Protein AF-A0A7V0YZ26-F1 (afdb_monomer)

Radius of gyration: 20.33 Å; Cα contacts (8 Å, |Δi|>4): 643; chains: 1; bounding box: 58×45×51 Å

Structure (mmCIF, N/CA/C/O backbone):
data_AF-A0A7V0YZ26-F1
#
_entry.id   AF-A0A7V0YZ26-F1
#
loop_
_atom_site.group_PDB
_atom_site.id
_atom_site.type_symbol
_atom_site.label_atom_id
_atom_site.label_alt_id
_atom_site.label_comp_id
_atom_site.label_asym_id
_atom_site.label_entity_id
_atom_site.label_seq_id
_atom_site.pdbx_PDB_ins_code
_atom_site.Cartn_x
_atom_site.Cartn_y
_atom_site.Cartn_z
_atom_site.occupancy
_atom_site.B_iso_or_equiv
_atom_site.auth_seq_id
_atom_site.auth_comp_id
_atom_site.auth_asym_id
_atom_site.auth_atom_id
_atom_site.pdbx_PDB_model_num
ATOM 1 N N . MET A 1 1 ? -11.560 2.624 -4.355 1.00 96.38 1 MET A N 1
ATOM 2 C CA . MET A 1 1 ? -10.994 3.919 -4.787 1.00 96.38 1 MET A CA 1
ATOM 3 C C . MET A 1 1 ? -10.079 4.452 -3.699 1.00 96.38 1 MET A C 1
ATOM 5 O O . MET A 1 1 ? -10.444 4.362 -2.528 1.00 96.38 1 MET A O 1
ATOM 9 N N . ASN A 1 2 ? -8.898 4.942 -4.061 1.00 96.81 2 ASN A N 1
ATOM 10 C CA . ASN A 1 2 ? -7.984 5.608 -3.140 1.00 96.81 2 ASN A CA 1
ATOM 11 C C . ASN A 1 2 ? -8.466 7.037 -2.877 1.00 96.81 2 ASN A C 1
ATOM 13 O O . ASN A 1 2 ? -8.974 7.705 -3.772 1.00 96.81 2 ASN A O 1
ATOM 17 N N . LEU A 1 3 ? -8.336 7.501 -1.636 1.00 94.12 3 LEU A N 1
ATOM 18 C CA . LEU A 1 3 ? -8.710 8.855 -1.244 1.00 94.12 3 LEU A CA 1
ATOM 19 C C . LEU A 1 3 ? -7.532 9.549 -0.558 1.00 94.12 3 LEU A C 1
ATOM 21 O O . LEU A 1 3 ? -7.165 9.227 0.578 1.00 94.12 3 LEU A O 1
ATOM 25 N N . GLY A 1 4 ? -6.941 10.519 -1.255 1.00 88.44 4 GLY A N 1
ATOM 26 C CA . GLY A 1 4 ? -5.854 11.368 -0.763 1.00 88.44 4 GLY A CA 1
ATOM 27 C C . GLY A 1 4 ? -6.306 12.472 0.207 1.00 88.44 4 GLY A C 1
ATOM 28 O O . GLY A 1 4 ? -7.475 12.563 0.573 1.00 88.44 4 GLY A O 1
ATOM 29 N N . LEU A 1 5 ? -5.352 13.310 0.633 1.00 84.75 5 LEU A N 1
ATOM 30 C CA . LEU A 1 5 ? -5.609 14.571 1.365 1.00 84.75 5 LEU A CA 1
ATOM 31 C C . LEU A 1 5 ? -5.605 15.802 0.455 1.00 84.75 5 LEU A C 1
ATOM 33 O O . LEU A 1 5 ? -5.913 16.896 0.916 1.00 84.75 5 LEU A O 1
ATOM 37 N N . GLY A 1 6 ? -5.218 15.630 -0.811 1.00 80.25 6 GLY A N 1
ATOM 38 C CA . GLY A 1 6 ? -4.977 16.728 -1.734 1.00 80.25 6 GLY A CA 1
ATOM 39 C C . GLY A 1 6 ? -6.267 17.450 -2.085 1.00 80.25 6 GLY A C 1
ATOM 40 O O . GLY A 1 6 ? -7.026 16.991 -2.936 1.00 80.25 6 GLY A O 1
ATOM 41 N N . LEU A 1 7 ? -6.494 18.591 -1.443 1.00 86.31 7 LEU A N 1
ATOM 42 C CA . LEU A 1 7 ? -7.446 19.589 -1.902 1.00 86.31 7 LEU A CA 1
ATOM 43 C C . LEU A 1 7 ? -6.658 20.689 -2.632 1.00 86.31 7 LEU A C 1
ATOM 45 O O . LEU A 1 7 ? -5.654 21.154 -2.088 1.00 86.31 7 LEU A O 1
ATOM 49 N N . PRO A 1 8 ? -7.056 21.114 -3.847 1.00 84.31 8 PRO A N 1
ATOM 50 C CA . PRO A 1 8 ? -6.344 22.167 -4.565 1.00 84.31 8 PRO A CA 1
ATOM 51 C C . PRO A 1 8 ? -6.148 23.419 -3.702 1.00 84.31 8 PRO A C 1
ATOM 53 O O . PRO A 1 8 ? -7.100 23.910 -3.098 1.00 84.31 8 PRO A O 1
ATOM 56 N N . GLY A 1 9 ? -4.913 23.925 -3.657 1.00 88.75 9 GLY A N 1
ATOM 57 C CA . GLY A 1 9 ? -4.532 25.077 -2.832 1.00 88.75 9 GLY A CA 1
ATOM 58 C C . GLY A 1 9 ? -3.985 24.742 -1.439 1.00 88.75 9 GLY A C 1
ATOM 59 O O . GLY A 1 9 ? -3.669 25.670 -0.704 1.00 88.75 9 GLY A O 1
ATOM 60 N N . HIS A 1 10 ? -3.837 23.459 -1.096 1.00 87.56 10 HIS A N 1
ATOM 61 C CA . HIS A 1 10 ? -3.345 23.004 0.208 1.00 87.56 10 HIS A CA 1
ATOM 62 C C . HIS A 1 10 ? -2.100 22.121 0.091 1.00 87.56 10 HIS A C 1
ATOM 64 O O . HIS A 1 10 ? -1.953 21.359 -0.870 1.00 87.56 10 HIS A O 1
ATOM 70 N N . PHE A 1 11 ? -1.210 22.202 1.082 1.00 83.69 11 PHE A N 1
ATOM 71 C CA . PHE A 1 11 ? -0.013 21.361 1.142 1.00 83.69 11 PHE A CA 1
ATOM 72 C C . PHE A 1 11 ? -0.312 19.950 1.678 1.00 83.69 11 PHE A C 1
ATOM 74 O O . PHE A 1 11 ? -1.239 19.763 2.473 1.00 83.69 11 PHE A O 1
ATOM 81 N N . PRO A 1 12 ? 0.490 18.933 1.305 1.00 76.06 12 PRO A N 1
ATOM 82 C CA . PRO A 1 12 ? 0.457 17.636 1.974 1.00 76.06 12 PRO A CA 1
ATOM 83 C C . PRO A 1 12 ? 0.644 17.786 3.490 1.00 76.06 12 PRO A C 1
ATOM 85 O O . PRO A 1 12 ? 1.532 18.501 3.945 1.00 76.06 12 PRO A O 1
ATOM 88 N N . GLY A 1 13 ? -0.197 17.107 4.272 1.00 75.06 13 GLY A N 1
ATOM 89 C CA . GLY A 1 13 ? -0.212 17.224 5.735 1.00 75.06 13 GLY A CA 1
ATOM 90 C C . GLY A 1 13 ? -1.153 18.308 6.270 1.00 75.06 13 GLY A C 1
ATOM 91 O O . GLY A 1 13 ? -1.415 18.330 7.471 1.00 75.06 13 GLY A O 1
ATOM 92 N N . GLU A 1 14 ? -1.723 19.151 5.403 1.00 82.69 14 GLU A N 1
ATOM 93 C CA . GLU A 1 14 ? -2.893 19.951 5.756 1.00 82.69 14 GLU A CA 1
ATOM 94 C C . GLU A 1 14 ? 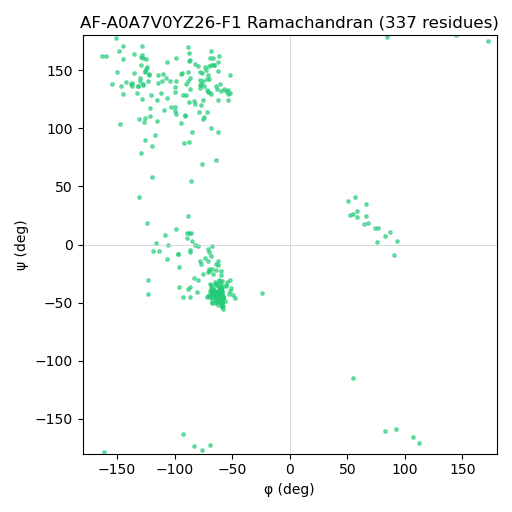-4.164 19.092 5.718 1.00 82.69 14 GLU A C 1
ATOM 96 O O . GLU A 1 14 ? -4.305 18.159 4.921 1.00 82.69 14 GLU A O 1
ATOM 101 N N . PHE A 1 15 ? -5.123 19.431 6.582 1.00 87.00 15 PHE A N 1
ATOM 102 C CA . PHE A 1 15 ? -6.383 18.704 6.729 1.00 87.00 15 PHE A CA 1
ATOM 103 C C . PHE A 1 15 ? -7.614 19.585 6.440 1.00 87.00 15 PHE A C 1
ATOM 105 O O . PHE A 1 15 ? -8.482 19.726 7.302 1.00 87.00 15 PHE A O 1
ATOM 112 N N . PRO A 1 16 ? -7.725 20.178 5.234 1.00 89.75 16 PRO A N 1
ATOM 113 C CA . PRO A 1 16 ? -8.783 21.140 4.907 1.00 89.75 16 PRO A CA 1
ATOM 114 C C . PRO A 1 16 ? -10.141 20.486 4.617 1.00 89.75 16 PRO A C 1
ATOM 116 O O . PRO A 1 16 ? -11.162 21.164 4.529 1.00 89.75 16 PRO A O 1
ATOM 119 N N . ILE A 1 17 ? -10.171 19.165 4.410 1.00 92.12 17 ILE A N 1
ATOM 120 C CA . ILE A 1 17 ? -11.390 18.455 4.027 1.00 92.12 17 ILE A CA 1
ATOM 121 C C . ILE A 1 17 ? -12.264 18.240 5.265 1.00 92.12 17 ILE A C 1
ATOM 123 O O . ILE A 1 17 ? -11.930 17.479 6.177 1.00 92.12 17 ILE A O 1
ATOM 127 N N . GLU A 1 18 ? -13.426 18.884 5.267 1.00 92.94 18 GLU A N 1
ATOM 128 C CA . GLU A 1 18 ? -14.410 18.773 6.338 1.00 92.94 18 GLU A CA 1
ATOM 129 C C . GLU A 1 18 ? -15.388 17.600 6.147 1.00 92.94 18 GLU A C 1
ATOM 131 O O . GLU A 1 18 ? -15.574 17.061 5.051 1.00 92.94 18 GLU A O 1
ATOM 136 N N . LYS A 1 19 ? -16.098 17.250 7.229 1.00 95.94 19 LYS A N 1
ATOM 137 C CA . LYS A 1 19 ? -17.099 16.168 7.289 1.00 95.94 19 LYS A CA 1
ATOM 138 C C . LYS A 1 19 ? -18.105 16.210 6.129 1.00 95.94 19 LYS A C 1
ATOM 140 O O . LYS A 1 19 ? -18.398 15.180 5.525 1.00 95.94 19 LYS A O 1
ATOM 145 N N . GLY A 1 20 ? -18.644 17.392 5.822 1.00 96.69 20 GLY A N 1
ATOM 146 C CA . GLY A 1 20 ? -19.650 17.559 4.768 1.00 96.69 20 GLY A CA 1
ATOM 147 C C . GLY A 1 20 ? -19.122 17.220 3.372 1.00 96.69 20 GLY A C 1
ATOM 148 O O . GLY A 1 20 ? -19.861 16.678 2.552 1.00 96.69 20 GLY A O 1
ATOM 149 N N . THR A 1 21 ? -17.840 17.484 3.114 1.00 95.81 21 THR A N 1
ATOM 150 C CA . THR A 1 21 ? -17.179 17.127 1.853 1.00 95.81 21 THR A CA 1
ATOM 151 C C . THR A 1 21 ? -16.985 15.619 1.755 1.00 95.81 21 THR A C 1
ATOM 153 O O . THR A 1 21 ? -17.339 15.037 0.732 1.00 95.81 21 THR A O 1
ATOM 156 N N . TYR A 1 22 ? -16.540 14.966 2.835 1.00 96.81 22 TYR A N 1
ATOM 157 C CA . TYR A 1 22 ? -16.433 13.505 2.871 1.00 96.81 22 TYR A CA 1
ATOM 158 C C . TYR A 1 22 ? -17.771 12.813 2.603 1.00 96.81 22 TYR A C 1
ATOM 160 O O . TYR A 1 22 ? -17.819 11.912 1.775 1.00 96.81 22 TYR A O 1
ATOM 168 N N . LEU A 1 23 ? -18.869 13.260 3.226 1.00 97.44 23 LEU A N 1
ATOM 169 C CA . LEU A 1 23 ? -20.198 12.683 2.984 1.00 97.44 23 LEU A CA 1
ATOM 170 C C . LEU A 1 23 ? -20.614 12.773 1.508 1.00 97.44 23 LEU A C 1
ATOM 172 O O . LEU A 1 23 ? -21.062 11.777 0.942 1.00 97.44 23 LEU A O 1
ATOM 176 N N . LYS A 1 24 ? -20.411 13.935 0.871 1.00 96.69 24 LYS A N 1
ATOM 177 C CA . LYS A 1 24 ? -20.692 14.125 -0.563 1.00 96.69 24 LYS A CA 1
ATOM 178 C C . LYS A 1 24 ? -19.833 13.215 -1.439 1.00 96.69 24 LYS A C 1
ATOM 180 O O . LYS A 1 24 ? -20.312 12.685 -2.438 1.00 96.69 24 LYS A O 1
ATOM 185 N N . TRP A 1 25 ? -18.557 13.052 -1.099 1.00 96.62 25 TRP A N 1
ATOM 186 C CA . TRP A 1 25 ? -17.664 12.162 -1.837 1.00 96.62 25 TRP A CA 1
ATOM 187 C C . TRP A 1 25 ? -18.049 10.696 -1.659 1.00 96.62 25 TRP A C 1
ATOM 189 O O . TRP A 1 25 ? -18.110 9.980 -2.650 1.00 96.62 25 TRP A O 1
ATOM 199 N N . PHE A 1 26 ? -18.377 10.253 -0.445 1.00 97.62 26 PHE A N 1
ATOM 200 C CA . PHE A 1 26 ? -18.840 8.887 -0.194 1.00 97.62 26 PHE A CA 1
ATOM 201 C C . PHE A 1 26 ? -20.115 8.557 -0.971 1.00 97.62 26 PHE A C 1
ATOM 203 O O . PHE A 1 26 ? -20.201 7.476 -1.544 1.00 97.62 26 PHE A O 1
ATOM 210 N N . GLU A 1 27 ? -21.060 9.495 -1.059 1.00 96.75 27 GLU A N 1
ATOM 211 C CA . GLU A 1 27 ? -22.259 9.347 -1.889 1.00 96.75 27 GLU A CA 1
ATOM 212 C C . GLU A 1 27 ? -21.896 9.134 -3.363 1.00 96.75 27 GLU A C 1
ATOM 214 O O . GLU A 1 27 ? -22.261 8.110 -3.932 1.00 96.75 27 GLU A O 1
ATOM 219 N N . LYS A 1 28 ? -21.068 10.010 -3.946 1.00 96.88 28 LYS A N 1
ATOM 220 C CA . LYS A 1 28 ? -20.622 9.885 -5.346 1.00 96.88 28 LYS A CA 1
ATOM 221 C C . LYS A 1 28 ? -19.848 8.596 -5.626 1.00 96.88 28 LYS A C 1
ATOM 223 O O . LYS A 1 28 ? -20.042 7.968 -6.662 1.00 96.88 28 LYS A O 1
ATOM 228 N N . ILE A 1 29 ? -18.961 8.208 -4.712 1.00 96.88 29 ILE A N 1
ATOM 229 C CA . ILE A 1 29 ? -18.169 6.976 -4.816 1.00 96.88 29 ILE A CA 1
ATOM 230 C C . ILE A 1 29 ? -19.100 5.759 -4.797 1.00 96.88 29 ILE A C 1
ATOM 232 O O . ILE A 1 29 ? -18.952 4.854 -5.615 1.00 96.88 29 ILE A O 1
ATOM 236 N N . TYR A 1 30 ? -20.079 5.746 -3.895 1.00 96.62 30 TYR A N 1
ATOM 237 C CA . TYR A 1 30 ? -21.050 4.663 -3.799 1.00 96.62 30 TYR A CA 1
ATOM 238 C C . TYR A 1 30 ? -21.975 4.595 -5.023 1.00 96.62 30 TYR A C 1
ATOM 240 O O . TYR A 1 30 ? -22.205 3.509 -5.552 1.00 96.62 30 TYR A O 1
ATOM 248 N N . GLU A 1 31 ? -22.455 5.739 -5.520 1.00 96.50 31 GLU A N 1
ATOM 249 C CA . GLU A 1 31 ? -23.272 5.835 -6.741 1.00 96.50 31 GLU A CA 1
ATOM 250 C C . GLU A 1 31 ? -22.538 5.323 -7.988 1.00 96.50 31 GLU A C 1
ATOM 252 O O . GLU A 1 31 ? -23.163 4.741 -8.873 1.00 96.50 31 GLU A O 1
ATOM 257 N N . LEU A 1 32 ? -21.208 5.466 -8.036 1.00 95.00 32 LEU A N 1
ATOM 258 C CA . LEU A 1 32 ? -20.359 4.894 -9.088 1.00 95.00 32 LEU A CA 1
ATOM 259 C C . LEU A 1 32 ? -20.296 3.351 -9.039 1.00 95.00 32 LEU A C 1
ATOM 261 O O . LEU A 1 32 ? -19.773 2.722 -9.955 1.00 95.00 32 LEU A O 1
ATOM 265 N N . GLY A 1 33 ? -20.812 2.723 -7.979 1.00 95.38 33 GLY A N 1
ATOM 266 C CA . GLY A 1 33 ? -20.754 1.276 -7.763 1.00 95.38 33 GLY A CA 1
ATOM 267 C C . GLY A 1 33 ? -19.480 0.805 -7.058 1.00 95.38 33 GLY A C 1
ATOM 268 O O . GLY A 1 33 ? -19.227 -0.398 -6.980 1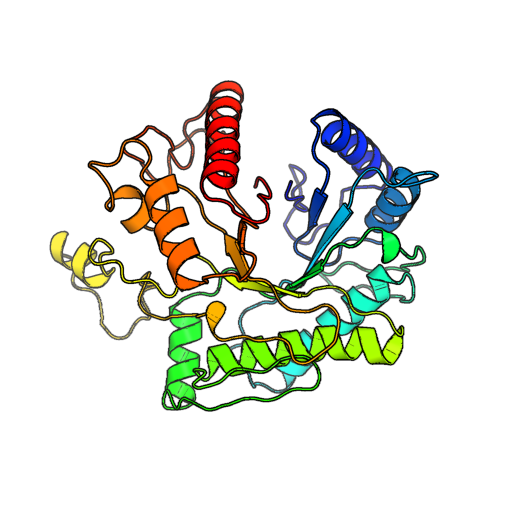.00 95.38 33 GLY A O 1
ATOM 269 N N . VAL A 1 34 ? -18.671 1.727 -6.526 1.00 96.31 34 VAL A N 1
ATOM 270 C CA . VAL A 1 34 ? -17.516 1.381 -5.692 1.00 96.31 34 VAL A CA 1
ATOM 271 C C . VAL A 1 34 ? -18.010 0.931 -4.318 1.00 96.31 34 VAL A C 1
ATOM 273 O O . VAL A 1 34 ? -18.871 1.564 -3.715 1.00 96.31 34 VAL A O 1
ATOM 276 N N . ASN A 1 35 ? -17.433 -0.151 -3.799 1.00 96.56 35 ASN A N 1
ATOM 277 C CA . ASN A 1 35 ? -17.778 -0.718 -2.493 1.00 96.56 35 ASN A CA 1
ATOM 278 C C . ASN A 1 35 ? -16.719 -0.461 -1.408 1.00 96.56 35 ASN A C 1
ATOM 280 O O . ASN A 1 35 ? -17.002 -0.672 -0.232 1.00 96.56 35 ASN A O 1
ATOM 284 N N . CYS A 1 36 ? -15.520 -0.002 -1.781 1.00 97.56 36 CYS A N 1
ATOM 285 C CA . CYS A 1 36 ? -14.397 0.183 -0.867 1.00 97.56 36 CYS A CA 1
ATOM 286 C C . CYS A 1 36 ? -13.643 1.496 -1.121 1.00 97.56 36 CYS A C 1
ATOM 288 O O . CYS A 1 36 ? -13.324 1.849 -2.264 1.00 97.56 36 CYS A O 1
ATOM 290 N N . VAL A 1 37 ? -13.272 2.171 -0.035 1.00 98.06 37 VAL A N 1
ATOM 291 C CA . VAL A 1 37 ? -12.353 3.314 -0.016 1.00 98.06 37 VAL A CA 1
ATOM 292 C C . VAL A 1 37 ? -11.058 2.900 0.679 1.00 98.06 37 VAL A C 1
ATOM 294 O O . VAL A 1 37 ? -11.091 2.189 1.681 1.00 98.06 37 VAL A O 1
ATOM 297 N N . ARG A 1 38 ? -9.913 3.351 0.164 1.00 98.19 38 ARG A N 1
ATOM 298 C CA . ARG A 1 38 ? -8.611 3.237 0.834 1.00 98.19 38 ARG A CA 1
ATOM 299 C C . ARG A 1 38 ? -8.081 4.618 1.183 1.00 98.19 38 ARG A C 1
ATOM 301 O O . ARG A 1 38 ? -8.170 5.537 0.374 1.00 98.19 38 ARG A O 1
ATOM 308 N N . ILE A 1 39 ? -7.501 4.749 2.368 1.00 97.44 39 ILE A N 1
ATOM 309 C CA . ILE A 1 39 ? -6.745 5.935 2.793 1.00 97.44 39 ILE A CA 1
ATOM 310 C C . ILE A 1 39 ? -5.344 5.515 3.227 1.00 97.44 39 ILE A C 1
ATOM 312 O O . ILE A 1 39 ? -5.154 4.400 3.688 1.00 97.44 39 ILE A O 1
ATOM 316 N N . TYR A 1 40 ? -4.367 6.404 3.077 1.00 95.25 40 TYR A N 1
ATOM 317 C CA . TYR A 1 40 ? -2.936 6.105 3.257 1.00 95.25 40 TYR A CA 1
ATOM 318 C C . TYR A 1 40 ? -2.450 6.244 4.694 1.00 95.25 40 TYR A C 1
ATOM 320 O O . TYR A 1 40 ? -1.573 5.525 5.167 1.00 95.25 40 TYR A O 1
ATOM 328 N N . THR A 1 41 ? -3.002 7.240 5.369 1.00 94.62 41 THR A N 1
ATOM 329 C CA . THR A 1 41 ? -2.620 7.663 6.706 1.00 94.62 41 THR A CA 1
ATOM 330 C C . THR A 1 41 ? -3.875 7.893 7.520 1.00 94.62 41 THR A C 1
ATOM 332 O O . THR A 1 41 ? -4.976 8.039 6.975 1.00 94.62 41 THR A O 1
ATOM 335 N N . LEU A 1 42 ? -3.702 7.959 8.837 1.00 95.12 42 LEU A N 1
ATOM 336 C CA . LEU A 1 42 ? -4.751 8.400 9.735 1.00 95.12 42 LEU A CA 1
ATOM 337 C C . LEU A 1 42 ? -5.281 9.777 9.288 1.00 95.12 42 LEU A C 1
ATOM 339 O O . LEU A 1 42 ? -4.515 10.723 9.102 1.00 95.12 42 LEU A O 1
ATOM 343 N N . ARG A 1 43 ? -6.594 9.863 9.061 1.00 95.12 43 ARG A N 1
ATOM 344 C CA . ARG A 1 43 ? -7.309 11.101 8.710 1.00 95.12 43 ARG A CA 1
ATOM 345 C C . ARG A 1 43 ? -7.766 11.857 9.969 1.00 95.12 43 ARG A C 1
ATOM 347 O O . ARG A 1 43 ? -7.711 11.292 11.053 1.00 95.12 43 ARG A O 1
ATOM 354 N N . PRO A 1 44 ? -8.252 13.103 9.870 1.00 95.44 44 PRO A N 1
ATOM 355 C CA . PRO A 1 44 ? -8.874 13.783 11.004 1.00 95.44 44 PRO A CA 1
ATOM 356 C C . PRO A 1 44 ? -10.137 13.053 11.485 1.00 95.44 44 PRO A C 1
ATOM 358 O O . PRO A 1 44 ? -10.798 12.392 10.677 1.00 95.44 44 PRO A O 1
ATOM 361 N N . PRO A 1 45 ? -10.561 13.234 12.750 1.00 97.56 45 PRO A N 1
ATOM 362 C CA . PRO A 1 45 ? -11.773 12.616 13.295 1.00 97.56 45 PRO A CA 1
ATOM 363 C C . PRO A 1 45 ? -13.043 12.831 12.458 1.00 97.56 45 PRO A C 1
ATOM 365 O O . PRO A 1 45 ? -13.906 11.955 12.418 1.00 97.56 45 PRO A O 1
ATOM 368 N N . SER A 1 46 ? -13.139 13.959 11.744 1.00 96.94 46 SER A N 1
ATOM 369 C CA . SER A 1 46 ? -14.259 14.286 10.852 1.00 96.94 46 SER A CA 1
ATOM 370 C C . SER A 1 46 ? -14.463 13.262 9.728 1.00 96.94 46 SER A C 1
ATOM 372 O O . SER A 1 46 ? -15.604 13.023 9.331 1.00 96.94 46 SER A O 1
ATOM 374 N N . PHE A 1 47 ? -13.389 12.624 9.244 1.00 97.88 47 PHE A N 1
ATOM 375 C CA . PHE A 1 47 ? -13.464 11.536 8.267 1.00 97.88 47 PHE A CA 1
ATOM 376 C C . PHE A 1 47 ? -14.177 10.316 8.855 1.00 97.88 47 PHE A C 1
ATOM 378 O O . PHE A 1 47 ? -15.121 9.807 8.260 1.00 97.88 47 PHE A O 1
ATOM 385 N N . TYR A 1 48 ? -13.757 9.869 10.041 1.00 98.25 48 TYR A N 1
ATOM 386 C CA . TYR A 1 48 ? -14.297 8.673 10.700 1.00 98.25 48 TYR A CA 1
ATOM 387 C C . TYR A 1 48 ? -15.747 8.879 11.126 1.00 98.25 48 TYR A C 1
ATOM 389 O O . TYR A 1 48 ? -16.571 7.982 10.975 1.00 98.25 48 TYR A O 1
ATOM 397 N N . GLU A 1 49 ? -16.081 10.084 11.585 1.00 98.19 49 GLU A N 1
ATOM 398 C CA . GLU A 1 49 ? -17.462 10.472 11.850 1.00 98.19 49 GLU A CA 1
ATOM 399 C C . GLU A 1 49 ? -18.320 10.443 10.574 1.00 98.19 49 GLU A C 1
ATOM 401 O O . GLU A 1 49 ? -19.416 9.881 10.585 1.00 98.19 49 GLU A O 1
ATOM 406 N N . ALA A 1 50 ? -17.831 11.012 9.464 1.00 98.19 50 ALA A N 1
ATOM 407 C CA . ALA A 1 50 ? -18.528 10.954 8.178 1.00 98.19 50 ALA A CA 1
ATOM 408 C C . ALA A 1 50 ? -18.709 9.506 7.698 1.00 98.19 50 ALA A C 1
ATOM 410 O O . ALA A 1 50 ? -19.792 9.143 7.244 1.00 98.19 50 ALA A O 1
ATOM 411 N N . PHE A 1 51 ? -17.670 8.677 7.821 1.00 98.25 51 PHE A N 1
ATOM 412 C CA . PHE A 1 51 ? -17.677 7.291 7.359 1.00 98.25 51 PHE A CA 1
ATOM 413 C C . PHE A 1 51 ? -18.632 6.424 8.183 1.00 98.25 51 PHE A C 1
ATOM 415 O O . PHE A 1 51 ? -19.402 5.642 7.622 1.00 98.25 51 PHE A O 1
ATOM 422 N N . TYR A 1 52 ? -18.641 6.617 9.506 1.00 98.19 52 TYR A N 1
ATOM 423 C CA . TYR A 1 52 ? -19.615 6.005 10.403 1.00 98.19 52 TYR A CA 1
ATOM 424 C C . TYR A 1 52 ? -21.041 6.413 10.027 1.00 98.19 52 TYR A C 1
ATOM 426 O O . TYR A 1 52 ? -21.896 5.554 9.838 1.00 98.19 52 TYR A O 1
ATOM 434 N N . GLN A 1 53 ? -21.298 7.717 9.869 1.00 97.69 53 GLN A N 1
ATOM 435 C CA . GLN A 1 53 ? -22.626 8.230 9.533 1.00 97.69 53 GLN A CA 1
ATOM 436 C C . GLN A 1 53 ? -23.121 7.712 8.175 1.00 97.69 53 GLN A C 1
ATOM 438 O O . GLN A 1 53 ? -24.288 7.347 8.050 1.00 97.69 53 GLN A O 1
ATOM 443 N N . PHE A 1 54 ? -22.253 7.672 7.163 1.00 97.75 54 PHE A N 1
ATOM 444 C CA . PHE A 1 54 ? -22.616 7.227 5.817 1.00 97.75 54 PHE A CA 1
ATOM 445 C C . PHE A 1 54 ? -23.007 5.743 5.763 1.00 97.75 54 PHE A C 1
ATOM 447 O O . PHE A 1 54 ? -23.879 5.361 4.982 1.00 97.75 54 PHE A O 1
ATOM 454 N N . ASN A 1 55 ? -22.394 4.916 6.612 1.00 97.69 55 ASN A N 1
ATOM 455 C CA . ASN A 1 55 ? -22.640 3.476 6.685 1.00 97.69 55 ASN A CA 1
ATOM 456 C C . ASN A 1 55 ? -23.823 3.079 7.585 1.00 97.69 55 ASN A C 1
ATOM 458 O O . ASN A 1 55 ? -24.024 1.893 7.840 1.00 97.69 55 ASN A O 1
ATOM 462 N N . GLN A 1 56 ? -24.629 4.043 8.041 1.00 94.00 56 GLN A N 1
ATOM 463 C CA . GLN A 1 56 ? -25.818 3.790 8.855 1.00 94.00 56 GLN A CA 1
ATOM 464 C C . GLN A 1 56 ? -27.122 4.013 8.067 1.00 94.00 56 GLN A C 1
ATOM 466 O O . GLN A 1 56 ? -27.205 4.928 7.244 1.00 94.00 56 GLN A O 1
ATOM 471 N N . PRO A 1 57 ? -28.177 3.202 8.304 1.00 87.44 57 PRO A N 1
ATOM 472 C CA . PRO A 1 57 ? -28.232 2.027 9.191 1.00 87.44 57 PRO A CA 1
ATOM 473 C C . PRO A 1 57 ? -27.690 0.732 8.551 1.00 87.44 57 PRO A C 1
ATOM 475 O O . PRO A 1 57 ? -27.749 -0.331 9.163 1.00 87.44 57 PRO A O 1
ATOM 478 N N . LYS A 1 58 ? -27.238 0.785 7.293 1.00 86.38 58 LYS A N 1
ATOM 479 C CA . LYS A 1 58 ? -26.721 -0.368 6.550 1.00 86.38 58 LYS A CA 1
ATOM 480 C C . LYS A 1 58 ? -25.397 0.005 5.902 1.00 86.38 58 LYS A C 1
ATOM 482 O O . LYS A 1 58 ? -25.318 1.062 5.280 1.00 86.38 58 LYS A O 1
ATOM 487 N N . ALA A 1 59 ? -24.424 -0.901 5.983 1.00 84.06 59 ALA A N 1
ATOM 488 C CA . ALA A 1 59 ? -23.130 -0.750 5.332 1.00 84.06 59 ALA A CA 1
ATOM 489 C C . ALA A 1 59 ? -23.288 -0.518 3.818 1.00 84.06 59 ALA A C 1
ATOM 491 O O . ALA A 1 59 ? -24.036 -1.226 3.135 1.00 84.06 59 ALA A O 1
ATOM 492 N N . ARG A 1 60 ? -22.576 0.493 3.320 1.00 92.50 60 ARG A N 1
ATOM 493 C CA . ARG A 1 60 ? -22.542 0.941 1.921 1.00 92.50 60 ARG A CA 1
ATOM 494 C C . ARG A 1 60 ? -21.119 0.931 1.371 1.00 92.50 60 ARG A C 1
ATOM 496 O O . ARG A 1 60 ? -20.916 0.482 0.250 1.00 92.50 60 ARG A O 1
ATOM 503 N N . LEU A 1 61 ? -20.152 1.396 2.163 1.00 97.31 61 LEU A N 1
ATOM 504 C CA . LEU A 1 61 ? -18.735 1.453 1.816 1.00 97.31 61 LEU A CA 1
ATOM 505 C C . LEU A 1 61 ? -17.881 0.835 2.916 1.00 97.31 61 LEU A C 1
ATOM 507 O O . LEU A 1 61 ? -18.097 1.089 4.100 1.00 97.31 61 LEU A O 1
ATOM 511 N N . TYR A 1 62 ? -16.854 0.104 2.505 1.00 98.31 62 TYR A N 1
ATOM 512 C CA . TYR A 1 62 ? -15.856 -0.469 3.393 1.00 98.31 62 TYR A CA 1
ATOM 513 C C . TYR A 1 62 ? -14.512 0.255 3.303 1.00 98.31 62 TYR A C 1
ATOM 515 O O . TYR A 1 62 ? -14.214 0.918 2.308 1.00 98.31 62 TYR A O 1
ATOM 523 N N . LEU A 1 63 ? -13.700 0.141 4.351 1.00 98.69 63 LEU A N 1
ATOM 524 C CA . LEU A 1 63 ? -12.431 0.844 4.491 1.00 98.69 63 LEU A CA 1
ATOM 525 C C . LEU A 1 63 ? -11.238 -0.112 4.424 1.00 98.69 63 LEU A C 1
ATOM 527 O O . LEU A 1 63 ? -11.165 -1.080 5.175 1.00 98.69 63 LEU A O 1
ATOM 531 N N . PHE A 1 64 ? -10.258 0.222 3.591 1.00 98.75 64 PHE A N 1
ATOM 532 C CA . PHE A 1 64 ? -8.882 -0.246 3.740 1.00 98.75 64 PHE A CA 1
ATOM 533 C C . PHE A 1 64 ? -8.066 0.860 4.411 1.00 98.75 64 PHE A C 1
ATOM 535 O O . PHE A 1 64 ? -7.852 1.929 3.830 1.00 98.75 64 PHE A O 1
ATOM 542 N N . GLN A 1 65 ? -7.635 0.618 5.647 1.00 98.69 65 GLN A N 1
ATOM 543 C CA . GLN A 1 65 ? -6.906 1.606 6.436 1.00 98.69 65 GLN A CA 1
ATOM 544 C C . GLN A 1 65 ? -5.399 1.453 6.218 1.00 98.69 65 GLN A C 1
ATOM 546 O O . GLN A 1 65 ? -4.781 0.489 6.664 1.00 98.69 65 GLN A O 1
ATOM 551 N N . GLY A 1 66 ? -4.792 2.429 5.555 1.00 98.25 66 GLY A N 1
ATOM 552 C CA . GLY A 1 66 ? -3.349 2.515 5.383 1.00 98.25 66 GLY A CA 1
ATOM 553 C C . GLY A 1 66 ? -2.632 2.986 6.647 1.00 98.25 66 GLY A C 1
ATOM 554 O O . GLY A 1 66 ? -3.154 3.807 7.411 1.00 98.25 66 GLY A O 1
ATOM 555 N N . ILE A 1 67 ? -1.417 2.482 6.842 1.00 98.25 67 ILE A N 1
ATOM 556 C CA . ILE A 1 67 ? -0.464 2.930 7.859 1.00 98.25 67 ILE A CA 1
ATOM 557 C C . ILE A 1 67 ? 0.867 3.195 7.158 1.00 98.25 67 ILE A C 1
ATOM 559 O O . ILE A 1 67 ? 1.781 2.373 7.174 1.00 98.25 67 ILE A O 1
ATOM 563 N N . TRP A 1 68 ? 0.948 4.352 6.507 1.00 96.06 68 TRP A N 1
ATOM 564 C CA . TRP A 1 68 ? 2.153 4.800 5.816 1.00 96.06 68 TRP A CA 1
ATOM 565 C C . TRP A 1 68 ? 3.217 5.296 6.803 1.00 96.06 68 TRP A C 1
ATOM 567 O O . TRP A 1 68 ? 2.882 5.987 7.773 1.00 96.06 68 TRP A O 1
ATOM 577 N N . VAL A 1 69 ? 4.490 4.990 6.561 1.00 95.44 69 VAL A N 1
ATOM 578 C CA . VAL A 1 69 ? 5.629 5.406 7.398 1.00 95.44 69 VAL A CA 1
ATOM 579 C C . VAL A 1 69 ? 6.781 5.906 6.528 1.00 95.44 69 VAL A C 1
ATOM 581 O O . VAL A 1 69 ? 6.968 5.411 5.423 1.00 95.44 69 VAL A O 1
ATOM 584 N N . GLU A 1 70 ? 7.542 6.872 7.042 1.00 93.44 70 GLU A N 1
ATOM 585 C CA . GLU A 1 70 ? 8.750 7.403 6.394 1.00 93.44 70 GLU A CA 1
ATOM 586 C C . GLU A 1 70 ? 9.882 6.368 6.362 1.00 93.44 70 GLU A C 1
ATOM 588 O O . GLU A 1 70 ? 9.862 5.384 7.110 1.00 93.44 70 GLU A O 1
ATOM 593 N N . LEU A 1 71 ? 10.915 6.630 5.557 1.00 94.56 71 LEU A N 1
ATOM 594 C CA . LEU A 1 71 ? 12.176 5.898 5.660 1.00 94.56 71 LEU A CA 1
ATOM 595 C C . LEU A 1 71 ? 12.938 6.258 6.948 1.00 94.56 71 LEU A C 1
ATOM 597 O O . LEU A 1 71 ? 12.977 7.427 7.350 1.00 94.56 71 LEU A O 1
ATOM 601 N N . PRO A 1 72 ? 13.601 5.282 7.592 1.00 94.50 72 PRO A N 1
ATOM 602 C CA . PRO A 1 72 ? 14.518 5.566 8.685 1.00 94.50 72 PRO A CA 1
ATOM 603 C C . PRO A 1 72 ? 15.767 6.292 8.174 1.00 94.50 72 PRO A C 1
ATOM 605 O O . PRO A 1 72 ? 16.214 6.115 7.038 1.00 94.50 72 PRO A O 1
ATOM 608 N N . ARG A 1 73 ? 16.416 7.060 9.053 1.00 91.31 73 ARG A N 1
ATOM 609 C CA . ARG A 1 73 ? 17.729 7.639 8.740 1.00 91.31 73 ARG A CA 1
ATOM 610 C C . ARG A 1 73 ? 18.736 6.523 8.463 1.00 91.31 73 ARG A C 1
ATOM 612 O O . ARG A 1 73 ? 18.794 5.539 9.196 1.00 91.31 73 ARG A O 1
ATOM 619 N N . LYS A 1 74 ? 19.574 6.718 7.438 1.00 89.38 74 LYS A N 1
ATOM 620 C CA . LYS A 1 74 ? 20.626 5.765 7.036 1.00 89.38 74 LYS A CA 1
ATOM 621 C C . LYS A 1 74 ? 20.094 4.350 6.754 1.00 89.38 74 LYS A C 1
ATOM 623 O O . LYS A 1 74 ? 20.834 3.389 6.932 1.00 89.38 74 LYS A O 1
ATOM 628 N N . ASN A 1 75 ? 18.823 4.222 6.367 1.00 91.44 75 ASN A N 1
ATOM 629 C CA . ASN A 1 75 ? 18.183 2.945 6.044 1.00 91.44 75 ASN A CA 1
ATOM 630 C C . ASN A 1 75 ? 18.208 1.927 7.206 1.00 91.44 75 ASN A C 1
ATOM 632 O O . ASN A 1 75 ? 18.122 0.725 6.985 1.00 91.44 75 ASN A O 1
ATOM 636 N N . HIS A 1 76 ? 18.332 2.378 8.462 1.00 94.50 76 HIS A N 1
ATOM 637 C CA . HIS A 1 76 ? 18.383 1.485 9.621 1.00 94.50 76 HIS A CA 1
ATOM 638 C C . HIS A 1 76 ? 16.980 1.257 10.203 1.00 94.50 76 HIS A C 1
ATOM 640 O O . HIS A 1 76 ? 16.565 1.920 11.148 1.00 94.50 76 HIS A O 1
ATOM 646 N N . PHE A 1 77 ? 16.251 0.268 9.686 1.00 96.75 77 PHE A N 1
ATOM 647 C CA . PHE A 1 77 ? 14.859 0.003 10.091 1.00 96.75 77 PHE A CA 1
ATOM 648 C C . PHE A 1 77 ? 14.690 -0.507 11.531 1.00 96.75 77 PHE A C 1
ATOM 650 O O . PHE A 1 77 ? 13.620 -0.357 12.114 1.00 96.75 77 PHE A O 1
ATOM 657 N N . TYR A 1 78 ? 15.748 -1.060 12.132 1.00 97.31 78 TYR A N 1
ATOM 658 C CA . TYR A 1 78 ? 15.788 -1.406 13.560 1.00 97.31 78 TYR A CA 1
ATOM 659 C C . TYR A 1 78 ? 16.284 -0.278 14.487 1.00 97.31 78 TYR A C 1
ATOM 661 O O . TYR A 1 78 ? 16.545 -0.538 15.660 1.00 97.31 78 TYR A O 1
ATOM 669 N N . ASP A 1 79 ? 16.436 0.954 13.993 1.00 97.38 79 ASP A N 1
ATOM 670 C CA . ASP A 1 79 ? 16.707 2.101 14.862 1.00 97.38 79 ASP A CA 1
ATOM 671 C C . ASP A 1 79 ? 15.592 2.248 15.916 1.00 97.38 79 ASP A C 1
ATOM 673 O O . ASP A 1 79 ? 14.404 2.121 15.607 1.00 97.38 79 ASP A O 1
ATOM 677 N N . GLU A 1 80 ? 15.968 2.461 17.179 1.00 96.94 80 GLU A N 1
ATOM 678 C CA . GLU A 1 80 ? 15.036 2.387 18.310 1.00 96.94 80 GLU A CA 1
ATOM 679 C C . GLU A 1 80 ? 13.949 3.470 18.240 1.00 96.94 80 GLU A C 1
ATOM 681 O O . GLU A 1 80 ? 12.762 3.175 18.430 1.00 96.94 80 GLU A O 1
ATOM 686 N N . ASP A 1 81 ? 14.335 4.706 17.911 1.00 96.81 81 ASP A N 1
ATOM 687 C CA . ASP A 1 81 ? 13.411 5.835 17.792 1.00 96.81 81 ASP A CA 1
ATOM 688 C C . ASP A 1 81 ? 12.469 5.644 16.598 1.00 96.81 81 ASP A C 1
ATOM 690 O O . ASP A 1 81 ? 11.260 5.903 16.695 1.00 96.81 81 ASP A O 1
ATOM 694 N N . TYR A 1 82 ? 12.994 5.120 15.487 1.00 97.44 82 TYR A N 1
ATOM 695 C CA . TYR A 1 82 ? 12.184 4.767 14.327 1.00 97.44 82 TYR A CA 1
ATOM 696 C C . TYR A 1 82 ? 11.156 3.677 14.655 1.00 97.44 82 TYR A C 1
ATOM 698 O O . TYR A 1 82 ? 9.956 3.880 14.453 1.00 97.44 82 TYR A O 1
ATOM 706 N N . LEU A 1 83 ? 11.583 2.549 15.236 1.00 97.81 83 LEU A N 1
ATOM 707 C CA . LEU A 1 83 ? 10.683 1.455 15.619 1.00 97.81 83 LEU A CA 1
ATOM 708 C C . LEU A 1 83 ? 9.608 1.915 16.603 1.00 97.81 83 LEU A C 1
ATOM 710 O O . LEU A 1 83 ? 8.445 1.516 16.488 1.00 97.81 83 LEU A O 1
ATOM 714 N N . LYS A 1 84 ? 9.976 2.754 17.576 1.00 97.94 84 LYS A N 1
ATOM 715 C CA . LYS A 1 84 ? 9.026 3.329 18.530 1.00 97.94 84 LYS A CA 1
ATOM 716 C C . LYS A 1 84 ? 7.967 4.163 17.812 1.00 97.94 84 LYS A C 1
ATOM 718 O O . LYS A 1 84 ? 6.781 3.984 18.094 1.00 97.94 84 LYS A O 1
ATOM 723 N N . THR A 1 85 ? 8.382 5.000 16.862 1.00 96.88 85 THR A N 1
ATOM 724 C CA . THR A 1 85 ? 7.491 5.842 16.049 1.00 96.88 85 THR A CA 1
ATOM 725 C C . THR A 1 85 ? 6.547 4.997 15.193 1.00 96.88 85 THR A C 1
ATOM 727 O O . THR A 1 85 ? 5.335 5.214 15.209 1.00 96.88 85 THR A O 1
ATOM 730 N N . VAL A 1 86 ? 7.066 3.975 14.504 1.00 98.25 86 VAL A N 1
ATOM 731 C CA . VAL A 1 86 ? 6.263 3.041 13.695 1.00 98.25 86 VAL A CA 1
ATOM 732 C C . VAL A 1 86 ? 5.219 2.326 14.558 1.00 98.25 86 VAL A C 1
ATOM 734 O O . VAL A 1 86 ? 4.027 2.339 14.240 1.00 98.25 86 VAL A O 1
ATOM 737 N N . LYS A 1 87 ? 5.635 1.755 15.695 1.00 98.62 87 LYS A N 1
ATOM 738 C CA . LYS A 1 87 ? 4.730 1.051 16.616 1.00 98.62 87 LYS A CA 1
ATOM 739 C C . LYS A 1 87 ? 3.700 1.982 17.254 1.00 98.62 87 LYS A C 1
ATOM 741 O O . LYS A 1 87 ? 2.571 1.552 17.481 1.00 98.62 87 LYS A O 1
ATOM 746 N N . GLU A 1 88 ? 4.050 3.234 17.546 1.00 98.00 88 GLU A N 1
ATOM 747 C CA . GLU A 1 88 ? 3.093 4.250 18.001 1.00 98.00 88 GLU A CA 1
ATOM 748 C C . GLU A 1 88 ? 2.054 4.546 16.918 1.00 98.00 88 GLU A C 1
ATOM 750 O O . GLU A 1 88 ? 0.859 4.503 17.206 1.00 98.00 88 GLU A O 1
ATOM 755 N N . LYS A 1 89 ? 2.478 4.739 15.665 1.00 97.88 89 LYS A N 1
ATOM 756 C CA . LYS A 1 89 ? 1.565 4.993 14.544 1.00 97.88 89 LYS A CA 1
ATOM 757 C C . LYS A 1 89 ? 0.590 3.840 14.311 1.00 97.88 89 LYS A C 1
ATOM 759 O O . LYS A 1 89 ? -0.598 4.078 14.081 1.00 97.88 89 LYS A O 1
ATOM 764 N N . ILE A 1 90 ? 1.075 2.604 14.431 1.00 98.69 90 ILE A N 1
ATOM 765 C CA . ILE A 1 90 ? 0.249 1.394 14.375 1.00 98.69 90 ILE A CA 1
ATOM 766 C C . ILE A 1 90 ? -0.819 1.417 15.474 1.00 98.69 90 ILE A C 1
ATOM 768 O O . ILE A 1 90 ? -2.009 1.333 15.169 1.00 98.69 90 ILE A O 1
ATOM 772 N N . ARG A 1 91 ? -0.416 1.600 16.741 1.00 98.69 91 ARG A N 1
ATOM 773 C CA . ARG A 1 91 ? -1.356 1.642 17.876 1.00 98.69 91 ARG A CA 1
ATOM 774 C C . ARG A 1 91 ? -2.387 2.754 17.723 1.00 98.69 91 ARG A C 1
ATOM 776 O O . ARG A 1 91 ? -3.577 2.493 17.853 1.00 98.69 91 ARG A O 1
ATOM 783 N N . ASN A 1 92 ? -1.936 3.962 17.382 1.00 98.56 92 ASN A N 1
ATOM 784 C CA . ASN A 1 92 ? -2.807 5.122 17.209 1.00 98.56 92 ASN A CA 1
ATOM 785 C C . ASN A 1 92 ? -3.839 4.889 16.102 1.00 98.56 92 ASN A C 1
ATOM 787 O O . ASN A 1 92 ? -4.996 5.270 16.255 1.00 98.56 92 ASN A O 1
ATOM 791 N N . THR A 1 93 ? -3.438 4.239 15.005 1.00 98.62 93 THR A N 1
ATOM 792 C CA . THR A 1 93 ? -4.351 3.942 13.895 1.00 98.62 93 THR A CA 1
ATOM 793 C C . THR A 1 93 ? -5.399 2.907 14.283 1.00 98.62 93 THR A C 1
ATOM 795 O O . THR A 1 93 ? -6.583 3.121 14.029 1.00 98.62 93 THR A O 1
ATOM 798 N N . ILE A 1 94 ? -4.992 1.818 14.940 1.00 98.69 94 ILE A N 1
ATOM 799 C CA . ILE A 1 94 ? -5.925 0.793 15.423 1.00 98.69 94 ILE A CA 1
ATOM 800 C C . ILE A 1 94 ? -6.903 1.417 16.428 1.00 98.69 94 ILE A C 1
ATOM 802 O O . ILE A 1 94 ? -8.115 1.294 16.273 1.00 98.69 94 ILE A O 1
ATOM 806 N N . ASP A 1 95 ? -6.402 2.166 17.409 1.00 98.75 95 ASP A N 1
ATOM 807 C CA . ASP A 1 95 ? -7.250 2.798 18.420 1.00 98.75 95 ASP A CA 1
ATOM 808 C C . ASP A 1 95 ? -8.224 3.827 17.825 1.00 98.75 95 ASP A C 1
ATOM 810 O O . ASP A 1 95 ? -9.362 3.942 18.284 1.00 98.75 95 ASP A O 1
ATOM 814 N N . ALA A 1 96 ? -7.818 4.547 16.777 1.00 98.69 96 ALA A N 1
ATOM 815 C CA . ALA A 1 96 ? -8.685 5.466 16.049 1.00 98.69 96 ALA A CA 1
ATOM 816 C C . ALA A 1 96 ? -9.803 4.747 15.282 1.00 98.69 96 ALA A C 1
ATOM 818 O O . ALA A 1 96 ? -10.946 5.202 15.328 1.00 98.69 96 ALA A O 1
ATOM 819 N N . ILE A 1 97 ? -9.506 3.613 14.633 1.00 98.62 97 ILE A N 1
ATOM 820 C CA . ILE A 1 97 ? -10.511 2.774 13.954 1.00 98.62 97 ILE A CA 1
ATOM 821 C C . ILE A 1 97 ? -11.565 2.258 14.937 1.00 98.62 97 ILE A C 1
ATOM 823 O O . ILE A 1 97 ? -12.755 2.237 14.616 1.00 98.62 97 ILE A O 1
ATOM 827 N N . HIS A 1 98 ? -11.143 1.902 16.151 1.00 98.62 98 HIS A N 1
ATOM 828 C CA . HIS A 1 98 ? -12.038 1.483 17.232 1.00 98.62 98 HIS A CA 1
ATOM 829 C C . HIS A 1 98 ? -12.714 2.654 17.965 1.00 98.62 98 HIS A C 1
ATOM 831 O O . HIS A 1 98 ? -13.533 2.428 18.853 1.00 98.62 98 HIS A O 1
ATOM 837 N N . GLY A 1 99 ? -12.430 3.907 17.588 1.00 98.19 99 GLY A N 1
ATOM 838 C CA . GLY A 1 99 ? -13.035 5.096 18.195 1.00 98.19 99 GLY A CA 1
ATOM 839 C C . GLY A 1 99 ? -12.641 5.304 19.661 1.00 98.19 99 GLY A C 1
ATOM 840 O O . GLY A 1 99 ? -13.470 5.743 20.457 1.00 98.19 99 GLY A O 1
ATOM 841 N N . ASN A 1 100 ? -11.405 4.951 20.021 1.00 97.94 100 ASN A N 1
ATOM 842 C CA . ASN A 1 100 ? -10.934 4.865 21.403 1.00 97.94 100 ASN A CA 1
ATOM 843 C C . ASN A 1 100 ? -9.599 5.602 21.630 1.00 97.94 100 ASN A C 1
ATOM 845 O O . ASN A 1 100 ? -8.708 5.106 22.322 1.0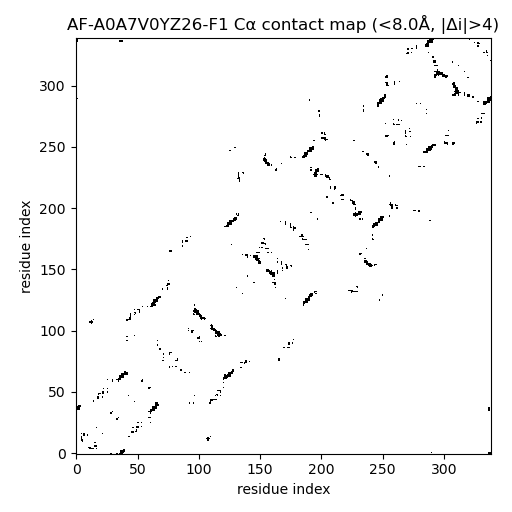0 97.94 100 ASN A O 1
ATOM 849 N N . ILE A 1 101 ? -9.425 6.785 21.029 1.00 98.44 101 ILE A N 1
ATOM 850 C CA . ILE A 1 101 ? -8.210 7.589 21.231 1.00 98.44 101 ILE A CA 1
ATOM 851 C C . ILE A 1 101 ? -8.450 9.093 21.115 1.00 98.44 101 ILE A C 1
ATOM 853 O O . ILE A 1 101 ? -9.286 9.574 20.346 1.00 98.44 101 ILE A O 1
ATOM 857 N N . HIS A 1 102 ? -7.658 9.841 21.878 1.00 98.31 102 HIS A N 1
ATOM 858 C CA . HIS A 1 102 ? -7.449 11.268 21.703 1.00 98.31 102 HIS A CA 1
ATOM 859 C C . HIS A 1 102 ? -5.985 11.510 21.334 1.00 98.31 102 HIS A C 1
ATOM 861 O O . HIS A 1 102 ? -5.089 11.098 22.069 1.00 98.31 102 HIS A O 1
ATOM 867 N N . LEU A 1 103 ? -5.753 12.176 20.206 1.00 97.69 103 LEU A N 1
ATOM 868 C CA . LEU A 1 103 ? -4.422 12.531 19.729 1.00 97.69 103 LEU A CA 1
ATOM 869 C C . LEU A 1 103 ? -4.186 14.027 19.913 1.00 97.69 103 LEU A C 1
ATOM 871 O O . LEU A 1 103 ? -4.973 14.848 19.436 1.00 97.69 103 LEU A O 1
ATOM 875 N N . ALA A 1 104 ? -3.090 14.366 20.588 1.00 96.31 104 ALA A N 1
ATOM 876 C CA . ALA A 1 104 ? -2.608 15.737 20.673 1.00 96.31 104 ALA A CA 1
ATOM 877 C C . ALA A 1 104 ? -2.156 16.243 19.295 1.00 96.31 104 ALA A C 1
ATOM 879 O O . ALA A 1 104 ? -1.781 15.463 18.419 1.00 96.31 104 ALA A O 1
ATOM 880 N N . GLU A 1 105 ? -2.191 17.558 19.112 1.00 94.50 105 GLU A N 1
ATOM 881 C CA . GLU A 1 105 ? -1.763 18.194 17.872 1.00 94.50 105 GLU A CA 1
ATOM 882 C C . GLU A 1 105 ? -0.249 18.063 17.670 1.00 94.50 105 GLU A C 1
ATOM 884 O O . GLU A 1 105 ? 0.542 18.365 18.566 1.00 94.50 105 GLU A O 1
ATOM 889 N N . LYS A 1 106 ? 0.143 17.605 16.478 1.00 91.62 106 LYS A N 1
ATOM 890 C CA . LYS A 1 106 ? 1.527 17.564 16.006 1.00 91.62 106 LYS A CA 1
ATOM 891 C C . LYS A 1 106 ? 1.552 18.026 14.542 1.00 91.62 106 LYS A C 1
ATOM 893 O O . LYS A 1 106 ? 0.660 17.637 13.785 1.00 91.62 106 LYS A O 1
ATOM 898 N N . PRO A 1 107 ? 2.540 18.834 14.121 1.00 87.62 107 PRO A N 1
ATOM 899 C CA . PRO A 1 107 ? 2.640 19.280 12.733 1.00 87.62 107 PRO A CA 1
ATOM 900 C C . PRO A 1 107 ? 2.638 18.108 11.745 1.00 87.62 107 PRO A C 1
ATOM 902 O O . PRO A 1 107 ? 3.404 17.161 11.907 1.00 87.62 107 PRO A O 1
ATOM 905 N N . GLY A 1 108 ? 1.780 18.180 10.726 1.00 85.69 108 GLY A N 1
ATOM 906 C CA . GLY A 1 108 ? 1.668 17.156 9.680 1.00 85.69 108 GLY A CA 1
ATOM 907 C C . GLY A 1 108 ? 0.944 15.866 10.093 1.00 85.69 108 GLY A C 1
ATOM 908 O O . GLY A 1 108 ? 0.814 14.961 9.269 1.00 85.69 108 GLY A O 1
ATOM 909 N N . GLU A 1 109 ? 0.439 15.765 11.327 1.00 90.88 109 GLU A N 1
ATOM 910 C CA . GLU A 1 109 ? -0.308 14.598 11.808 1.00 90.88 109 GLU A CA 1
ATOM 911 C C . GLU A 1 109 ? -1.770 14.935 12.120 1.00 90.88 109 GLU A C 1
ATOM 913 O O . GLU A 1 109 ? -2.105 16.017 12.603 1.00 90.88 109 GLU A O 1
ATOM 918 N N . ALA A 1 110 ? -2.662 13.974 11.869 1.00 93.00 110 ALA A N 1
ATOM 919 C CA . ALA A 1 110 ? -4.067 14.112 12.224 1.00 93.00 110 ALA A CA 1
ATOM 920 C C . ALA A 1 110 ? -4.250 14.054 13.748 1.00 93.00 110 ALA A C 1
ATOM 922 O O . ALA A 1 110 ? -3.780 13.125 14.407 1.00 93.00 110 ALA A O 1
ATOM 923 N N . SER A 1 111 ? -5.002 15.004 14.300 1.00 95.56 111 SER A N 1
ATOM 924 C CA . SER A 1 111 ? -5.204 15.162 15.742 1.00 95.56 111 SER A CA 1
ATOM 925 C C . SER A 1 111 ? -6.686 15.250 16.120 1.00 95.56 111 SER A C 1
ATOM 927 O O . SER A 1 111 ? -7.573 15.330 15.267 1.00 95.56 111 SER A O 1
ATOM 929 N N . GLY A 1 112 ? -6.970 15.210 17.421 1.00 97.31 112 GLY A N 1
ATOM 930 C CA . GLY A 1 112 ? -8.317 15.301 17.974 1.00 97.31 112 GLY A CA 1
ATOM 931 C C . GLY A 1 112 ? -8.840 13.977 18.526 1.00 97.31 112 GLY A C 1
ATOM 932 O O . GLY A 1 112 ? -8.095 13.035 18.784 1.00 97.31 112 GLY A O 1
ATOM 933 N N . SER A 1 113 ? -10.149 13.924 18.775 1.00 98.31 113 SER A N 1
ATOM 934 C CA . SER A 1 113 ? -10.787 12.789 19.456 1.00 98.31 113 SER A CA 1
ATOM 935 C C . SER A 1 113 ? -11.528 11.890 18.475 1.00 98.31 113 SER A C 1
ATOM 937 O O . SER A 1 113 ? -12.518 12.315 17.878 1.00 98.31 113 SER A O 1
ATOM 939 N N . TYR A 1 114 ? -11.105 10.637 18.377 1.00 98.50 114 TYR A N 1
ATOM 940 C CA . TYR A 1 114 ? -11.745 9.606 17.571 1.00 98.50 114 TYR A CA 1
ATOM 941 C C . TYR A 1 114 ? -12.752 8.894 18.464 1.00 98.50 114 TYR A C 1
ATOM 943 O O . TYR A 1 114 ? -12.362 8.242 19.425 1.00 98.50 114 TYR A O 1
ATOM 951 N N . ARG A 1 115 ? -14.046 9.089 18.191 1.00 98.12 115 ARG A N 1
ATOM 952 C CA . ARG A 1 115 ? -15.156 8.623 19.049 1.00 98.12 115 ARG A CA 1
ATOM 953 C C . ARG A 1 115 ? -16.097 7.629 18.369 1.00 98.12 115 ARG A C 1
ATOM 955 O O . ARG A 1 115 ? -17.020 7.128 19.000 1.00 98.12 115 ARG A O 1
ATOM 962 N N . PHE A 1 116 ? -15.899 7.387 17.078 1.00 98.12 116 PHE A N 1
ATOM 963 C CA . PHE A 1 116 ? -16.769 6.540 16.275 1.00 98.12 116 PHE A CA 1
ATOM 964 C C . PHE A 1 116 ? -16.040 5.247 15.946 1.00 98.12 116 PHE A C 1
ATOM 966 O O . PHE A 1 116 ? -15.026 5.274 15.253 1.00 98.12 116 PHE A O 1
ATOM 973 N N . ASN A 1 117 ? -16.562 4.128 16.446 1.00 97.88 117 ASN A N 1
ATOM 974 C CA . ASN A 1 117 ? -16.045 2.813 16.105 1.00 97.88 117 ASN A CA 1
ATOM 975 C C . ASN A 1 117 ? -16.477 2.455 14.678 1.00 97.88 117 ASN A C 1
ATOM 977 O O . ASN A 1 117 ? -17.659 2.204 14.429 1.00 97.88 117 ASN A O 1
ATOM 981 N N . ILE A 1 118 ? -15.516 2.437 13.757 1.00 98.00 118 ILE A N 1
ATOM 982 C CA . ILE A 1 118 ? -15.731 2.025 12.368 1.00 98.00 118 ILE A CA 1
ATOM 983 C C . ILE A 1 118 ? -15.103 0.670 12.047 1.00 98.00 118 ILE A C 1
ATOM 985 O O . ILE A 1 118 ? -15.142 0.270 10.888 1.00 98.00 118 ILE A O 1
ATOM 989 N N . SER A 1 119 ? -14.585 -0.063 13.042 1.00 98.00 119 SER A N 1
ATOM 990 C CA . SER A 1 119 ? -14.065 -1.422 12.827 1.00 98.00 119 SER A CA 1
ATOM 991 C C . SER A 1 119 ? -15.046 -2.348 12.090 1.00 98.00 119 SER A C 1
ATOM 993 O O . SER A 1 119 ? -14.594 -3.029 11.179 1.00 98.00 119 SER A O 1
ATOM 995 N N . PRO A 1 120 ? -16.384 -2.317 12.302 1.00 96.75 120 PRO A N 1
ATOM 996 C CA . PRO A 1 120 ? -17.297 -3.162 11.521 1.00 96.75 120 PRO A CA 1
ATOM 997 C C . PRO A 1 120 ? -17.334 -2.851 10.015 1.00 96.75 120 PRO A C 1
ATOM 999 O O . PRO A 1 120 ? -17.852 -3.646 9.232 1.00 96.75 120 PRO A O 1
ATOM 1002 N N . TYR A 1 121 ? -16.834 -1.682 9.611 1.00 97.69 121 TYR A N 1
ATOM 1003 C CA . TYR A 1 121 ? -16.760 -1.236 8.222 1.00 97.69 121 TYR A CA 1
ATOM 1004 C C . TYR A 1 121 ? -15.330 -1.290 7.668 1.00 97.69 121 TYR A C 1
ATOM 1006 O O . TYR A 1 121 ? -15.121 -0.953 6.504 1.00 97.69 121 TYR A O 1
ATOM 1014 N N . THR A 1 122 ? -14.346 -1.710 8.463 1.00 98.31 122 THR A N 1
ATOM 1015 C CA . THR A 1 122 ? -12.955 -1.866 8.032 1.00 98.31 122 THR A CA 1
ATOM 1016 C C . THR A 1 122 ? -12.745 -3.282 7.507 1.00 98.31 122 THR A C 1
ATOM 1018 O O . THR A 1 122 ? -13.096 -4.260 8.152 1.00 98.31 122 THR A O 1
ATOM 1021 N N . VAL A 1 123 ? -12.189 -3.408 6.303 1.00 98.06 123 VAL A N 1
ATOM 1022 C CA . VAL A 1 123 ? -11.866 -4.707 5.693 1.00 98.06 123 VAL A CA 1
ATOM 1023 C C . VAL A 1 123 ? -10.492 -5.176 6.136 1.00 98.06 123 VAL A C 1
ATOM 1025 O O . VAL A 1 123 ? -10.325 -6.348 6.451 1.00 98.06 123 VAL A O 1
ATOM 1028 N N . ALA A 1 124 ? -9.507 -4.279 6.117 1.00 98.56 124 ALA A N 1
ATOM 1029 C CA . ALA A 1 124 ? -8.123 -4.618 6.407 1.00 98.56 124 ALA A CA 1
ATOM 1030 C C . ALA A 1 124 ? -7.274 -3.386 6.722 1.00 98.56 124 ALA A C 1
ATOM 1032 O O . ALA A 1 124 ? -7.603 -2.262 6.320 1.00 98.56 124 ALA A O 1
ATOM 1033 N N . PHE A 1 125 ? -6.127 -3.636 7.352 1.00 98.81 125 PHE A N 1
ATOM 1034 C CA . PHE A 1 125 ? -5.035 -2.671 7.433 1.00 98.81 125 PHE A CA 1
ATOM 1035 C C . PHE A 1 125 ? -3.966 -2.965 6.378 1.00 98.81 125 PHE A C 1
ATOM 1037 O O . PHE A 1 125 ? -3.623 -4.122 6.138 1.00 98.81 125 PHE A O 1
ATOM 1044 N N . ILE A 1 126 ? -3.417 -1.916 5.766 1.00 98.69 126 ILE A N 1
ATOM 1045 C CA . ILE A 1 126 ? -2.320 -2.017 4.796 1.00 98.69 126 ILE A CA 1
ATOM 1046 C C . ILE A 1 126 ? -1.145 -1.186 5.318 1.00 98.69 126 ILE A C 1
ATOM 1048 O O . ILE A 1 126 ? -1.225 0.039 5.382 1.00 98.69 126 ILE A O 1
ATOM 1052 N N . PHE A 1 127 ? -0.065 -1.846 5.723 1.00 98.62 127 PHE A N 1
ATOM 1053 C CA . PHE A 1 127 ? 1.1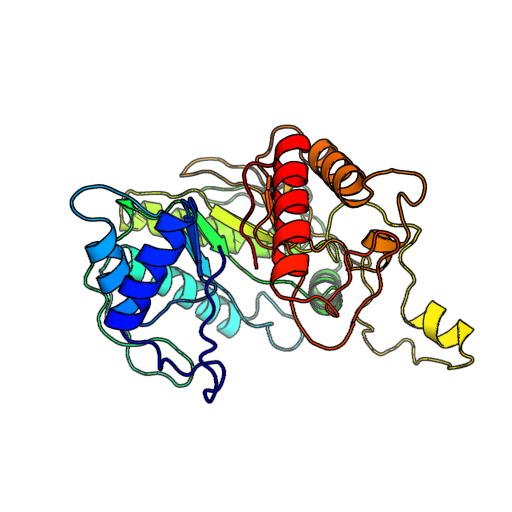03 -1.200 6.321 1.00 98.62 127 PHE A CA 1
ATOM 1054 C C . PHE A 1 127 ? 2.197 -0.891 5.291 1.00 98.62 127 PHE A C 1
ATOM 1056 O O . PHE A 1 127 ? 2.427 -1.651 4.353 1.00 98.62 127 PHE A O 1
ATOM 1063 N N . GLY A 1 128 ? 2.913 0.211 5.501 1.00 96.00 128 GLY A N 1
ATOM 1064 C CA . GLY A 1 128 ? 4.090 0.561 4.714 1.00 96.00 128 GLY A CA 1
ATOM 1065 C C . GLY A 1 128 ? 3.782 1.457 3.522 1.00 96.00 128 GLY A C 1
ATOM 1066 O O . GLY A 1 128 ? 2.782 2.183 3.496 1.00 96.00 128 GLY A O 1
ATOM 1067 N N . ARG A 1 129 ? 4.701 1.441 2.562 1.00 94.38 129 ARG A N 1
ATOM 1068 C CA . ARG A 1 129 ? 4.710 2.313 1.392 1.00 94.38 129 ARG A CA 1
ATOM 1069 C C . ARG A 1 129 ? 5.382 1.628 0.209 1.00 94.38 129 ARG A C 1
ATOM 1071 O O . ARG A 1 129 ? 5.866 0.513 0.341 1.00 94.38 129 ARG A O 1
ATOM 1078 N N . GLU A 1 130 ? 5.407 2.316 -0.920 1.00 94.88 130 GLU A N 1
ATOM 1079 C CA . GLU A 1 130 ? 6.324 2.026 -2.022 1.00 94.88 130 GLU A CA 1
ATOM 1080 C C . GLU A 1 130 ? 7.759 2.223 -1.519 1.00 94.88 130 GLU A C 1
ATOM 1082 O O . GLU A 1 130 ? 8.213 3.357 -1.360 1.00 94.88 130 GLU A O 1
ATOM 1087 N N . TRP A 1 131 ? 8.402 1.123 -1.126 1.00 94.94 131 TRP A N 1
ATOM 1088 C CA . TRP A 1 131 ? 9.760 1.127 -0.592 1.00 94.94 131 TRP A CA 1
ATOM 1089 C C . TRP A 1 131 ? 10.771 1.256 -1.728 1.00 94.94 131 TRP A C 1
ATOM 1091 O O . TRP A 1 131 ? 10.674 0.557 -2.730 1.00 94.94 131 TRP A O 1
ATOM 1101 N N . GLU A 1 132 ? 11.754 2.123 -1.543 1.00 92.44 132 GLU A N 1
ATOM 1102 C CA . GLU A 1 132 ? 12.867 2.319 -2.461 1.00 92.44 132 GLU A CA 1
ATOM 1103 C C . GLU A 1 132 ? 13.834 1.135 -2.403 1.00 92.44 132 GLU A C 1
ATOM 1105 O O . GLU A 1 132 ? 14.270 0.734 -1.312 1.00 92.44 132 GLU A O 1
ATOM 1110 N N . SER A 1 133 ? 14.239 0.630 -3.572 1.00 91.94 133 SER A N 1
ATOM 1111 C CA . SER A 1 133 ? 15.248 -0.428 -3.713 1.00 91.94 133 SER A CA 1
ATOM 1112 C C . SER A 1 133 ? 16.523 -0.088 -2.952 1.00 91.94 133 SER A C 1
ATOM 1114 O O . SER A 1 133 ? 17.060 -0.922 -2.221 1.00 91.94 133 SER A O 1
ATOM 1116 N N . CYS A 1 134 ? 16.949 1.175 -2.995 1.00 90.62 134 CYS A N 1
ATOM 1117 C CA . CYS A 1 134 ? 18.111 1.655 -2.260 1.00 90.62 134 CYS A CA 1
ATOM 1118 C C . CYS A 1 134 ? 17.997 1.516 -0.739 1.00 90.62 134 CYS A C 1
ATOM 1120 O O . CYS A 1 134 ? 18.970 1.168 -0.053 1.00 90.62 134 CYS A O 1
ATOM 1122 N N . ALA A 1 135 ? 16.817 1.793 -0.184 1.00 93.69 135 ALA A N 1
ATOM 1123 C CA . ALA A 1 135 ? 16.589 1.673 1.247 1.00 93.69 135 ALA A CA 1
ATOM 1124 C C . ALA A 1 135 ? 16.592 0.206 1.686 1.00 93.69 135 ALA A C 1
ATOM 1126 O O . ALA A 1 135 ? 17.236 -0.141 2.682 1.00 93.69 135 ALA A O 1
ATOM 1127 N N . VAL A 1 136 ? 15.926 -0.652 0.910 1.00 96.00 136 VAL A N 1
ATOM 1128 C CA . VAL A 1 136 ? 15.875 -2.100 1.144 1.00 96.00 136 VAL A CA 1
ATOM 1129 C C . VAL A 1 136 ? 17.269 -2.713 1.049 1.00 96.00 136 VAL A C 1
ATOM 1131 O O . VAL A 1 136 ? 17.701 -3.396 1.981 1.00 96.00 136 VAL A O 1
ATOM 1134 N N . LYS A 1 137 ? 18.017 -2.395 -0.011 1.00 94.62 137 LYS A N 1
ATOM 1135 C CA . LYS A 1 137 ? 19.392 -2.854 -0.225 1.00 94.62 137 LYS A CA 1
ATOM 1136 C C . LYS A 1 137 ? 20.305 -2.456 0.919 1.00 94.62 137 LYS A C 1
ATOM 1138 O O . LYS A 1 137 ? 20.937 -3.318 1.527 1.00 94.62 137 LYS A O 1
ATOM 1143 N N . GLY A 1 138 ? 20.327 -1.168 1.270 1.00 94.50 138 GLY A N 1
ATOM 1144 C CA . GLY A 1 138 ? 21.180 -0.665 2.346 1.00 94.50 138 GLY A CA 1
ATOM 1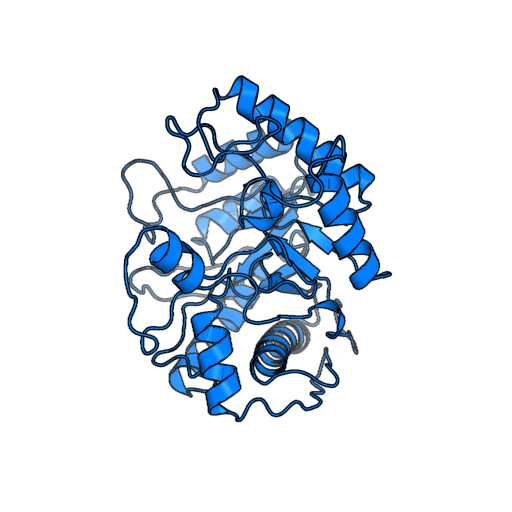145 C C . GLY A 1 138 ? 20.894 -1.344 3.688 1.00 94.50 138 GLY A C 1
ATOM 1146 O O . GLY A 1 138 ? 21.818 -1.649 4.444 1.00 94.50 138 GLY A O 1
ATOM 1147 N N . PHE A 1 139 ? 19.626 -1.649 3.974 1.00 96.69 139 PHE A N 1
ATOM 1148 C CA . PHE A 1 139 ? 19.261 -2.395 5.173 1.00 96.69 139 PHE A CA 1
ATOM 1149 C C . PHE A 1 139 ? 19.666 -3.869 5.101 1.00 96.69 139 PHE A C 1
ATOM 1151 O O . PHE A 1 139 ? 20.248 -4.399 6.049 1.00 96.69 139 PHE A O 1
ATOM 1158 N N . ASN A 1 140 ? 19.410 -4.535 3.975 1.00 97.44 140 ASN A N 1
ATOM 1159 C CA . ASN A 1 140 ? 19.820 -5.919 3.768 1.00 97.44 140 ASN A CA 1
ATOM 1160 C C . ASN A 1 140 ? 21.347 -6.061 3.910 1.00 97.44 140 ASN A C 1
ATOM 1162 O O . ASN A 1 140 ? 21.816 -6.957 4.615 1.00 97.44 140 ASN A O 1
ATOM 1166 N N . GLU A 1 141 ? 22.130 -5.152 3.328 1.00 95.81 141 GLU A N 1
ATOM 1167 C CA . GLU A 1 141 ? 23.593 -5.099 3.436 1.00 95.81 141 GLU A CA 1
ATOM 1168 C C . GLU A 1 141 ? 24.084 -4.831 4.864 1.00 95.81 141 GLU A C 1
ATOM 1170 O O . GLU A 1 141 ? 25.001 -5.516 5.325 1.00 95.81 141 GLU A O 1
ATOM 1175 N N . LEU A 1 142 ? 23.444 -3.913 5.602 1.00 95.69 142 LEU A N 1
ATOM 1176 C CA . LEU A 1 142 ? 23.767 -3.623 7.007 1.00 95.69 142 LEU A CA 1
ATOM 1177 C C . LEU A 1 142 ? 23.720 -4.886 7.887 1.00 95.69 142 LEU A C 1
ATOM 1179 O O . LEU A 1 142 ? 24.508 -5.033 8.822 1.00 95.69 142 LEU A O 1
ATOM 1183 N N . TYR A 1 143 ? 22.834 -5.828 7.558 1.00 95.94 143 TYR A N 1
ATOM 1184 C CA . TYR A 1 143 ? 22.683 -7.109 8.255 1.00 95.94 143 TYR A CA 1
ATOM 1185 C C . TYR A 1 143 ? 23.397 -8.278 7.552 1.00 95.94 143 TYR A C 1
ATOM 1187 O O . TYR A 1 143 ? 23.190 -9.449 7.895 1.00 95.94 143 TYR A O 1
ATOM 1195 N N . GLY A 1 144 ? 24.272 -7.981 6.587 1.00 96.38 144 GLY A N 1
ATOM 1196 C CA . GLY A 1 144 ? 25.065 -8.958 5.842 1.00 96.38 144 GLY A CA 1
ATOM 1197 C C . GLY A 1 144 ? 24.234 -9.877 4.946 1.00 96.38 144 GLY A C 1
ATOM 1198 O O . GLY A 1 144 ? 24.653 -11.007 4.703 1.00 96.38 144 GLY A O 1
ATOM 1199 N N . ARG A 1 145 ? 23.041 -9.429 4.529 1.00 96.25 145 ARG A N 1
ATOM 1200 C CA . ARG A 1 145 ? 22.057 -10.146 3.695 1.00 96.25 145 ARG A CA 1
ATOM 1201 C C . ARG A 1 145 ? 21.702 -11.542 4.225 1.00 96.25 145 ARG A C 1
ATOM 1203 O O . ARG A 1 145 ? 21.321 -12.431 3.470 1.00 96.25 145 ARG A O 1
ATOM 1210 N N . LYS A 1 146 ? 21.855 -11.761 5.535 1.00 95.00 146 LYS A N 1
ATOM 1211 C CA . LYS A 1 146 ? 21.616 -13.065 6.159 1.00 95.00 146 LYS A CA 1
ATOM 1212 C C . LYS A 1 146 ? 20.123 -13.352 6.190 1.00 95.00 146 LYS A C 1
ATOM 1214 O O . LYS A 1 146 ? 19.400 -12.690 6.933 1.00 95.00 146 LYS A O 1
ATOM 1219 N N . VAL A 1 147 ? 19.705 -14.367 5.442 1.00 97.06 147 VAL A N 1
ATOM 1220 C CA . VAL A 1 147 ? 18.338 -14.885 5.516 1.00 97.06 147 VAL A CA 1
ATOM 1221 C C . VAL A 1 147 ? 18.113 -15.637 6.822 1.00 97.06 147 VAL A C 1
ATOM 1223 O O . VAL A 1 147 ? 19.022 -16.310 7.324 1.00 97.06 147 VAL A O 1
ATOM 1226 N N . LYS A 1 148 ? 16.922 -15.490 7.400 1.00 97.69 148 LYS A N 1
ATOM 1227 C CA . LYS A 1 148 ? 16.506 -16.192 8.620 1.00 97.69 148 LYS A CA 1
ATOM 1228 C C . LYS A 1 148 ? 15.006 -16.447 8.603 1.00 97.69 148 LYS A C 1
ATOM 1230 O O . LYS A 1 148 ? 14.260 -15.812 7.864 1.00 97.69 148 LYS A O 1
ATOM 1235 N N . ASP A 1 149 ? 14.575 -17.313 9.503 1.00 98.31 149 ASP A N 1
ATOM 1236 C CA . ASP A 1 149 ? 13.161 -17.494 9.791 1.00 98.31 149 ASP A CA 1
ATOM 1237 C C . ASP A 1 149 ? 12.724 -16.513 10.882 1.00 98.31 149 ASP A C 1
ATOM 1239 O O . ASP A 1 149 ? 13.487 -16.184 11.799 1.00 98.31 149 ASP A O 1
ATOM 1243 N N . TYR A 1 150 ? 11.470 -16.081 10.813 1.00 98.50 150 TYR A N 1
ATOM 1244 C CA . TYR A 1 150 ? 10.810 -15.325 11.867 1.00 98.50 150 TYR A CA 1
A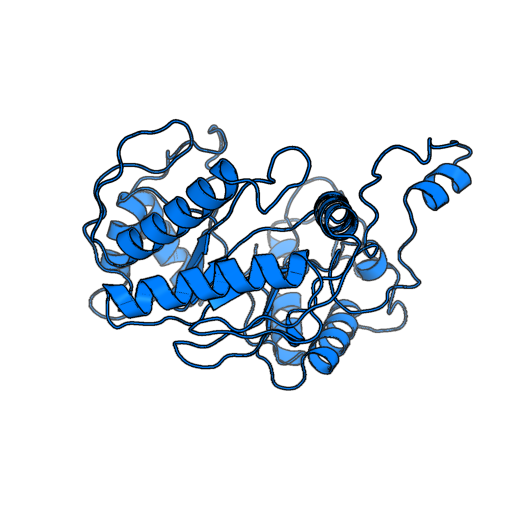TOM 1245 C C . TYR A 1 150 ? 9.435 -15.919 12.157 1.00 98.50 150 TYR A C 1
ATOM 1247 O O . TYR A 1 150 ? 8.660 -16.237 11.255 1.00 98.50 150 TYR A O 1
ATOM 1255 N N . ARG A 1 151 ? 9.117 -16.039 13.448 1.00 98.56 151 ARG A N 1
ATOM 1256 C CA . ARG A 1 151 ? 7.829 -16.525 13.937 1.00 98.56 151 ARG A CA 1
ATOM 1257 C C . ARG A 1 151 ? 7.291 -15.568 14.995 1.00 98.56 151 ARG A C 1
ATOM 1259 O O . ARG A 1 151 ? 7.811 -15.529 16.110 1.00 98.56 151 ARG A O 1
ATOM 1266 N N . GLY A 1 152 ? 6.256 -14.823 14.630 1.00 98.06 152 GLY A N 1
ATOM 1267 C CA . GLY A 1 152 ? 5.535 -13.909 15.505 1.00 98.06 152 GLY A CA 1
ATOM 1268 C C . GLY A 1 152 ? 4.327 -14.555 16.184 1.00 98.06 152 GLY A C 1
ATOM 1269 O O . GLY A 1 152 ? 4.197 -15.783 16.253 1.00 98.06 152 GLY A O 1
ATOM 1270 N N . ALA A 1 153 ? 3.432 -13.715 16.702 1.00 97.75 153 ALA A N 1
ATOM 1271 C CA . ALA A 1 153 ? 2.206 -14.159 17.362 1.00 97.75 153 ALA A CA 1
ATOM 1272 C C . ALA A 1 153 ? 1.098 -14.552 16.370 1.00 97.75 153 ALA A C 1
ATOM 1274 O O . ALA A 1 153 ? 0.275 -15.420 16.676 1.00 97.75 153 ALA A O 1
ATOM 1275 N N . CYS A 1 154 ? 1.069 -13.914 15.203 1.00 98.06 154 CYS A N 1
ATOM 1276 C CA . CYS A 1 154 ? 0.035 -14.009 14.178 1.00 98.06 154 CYS A CA 1
ATOM 1277 C C . CYS A 1 154 ? 0.599 -14.448 12.820 1.00 98.06 154 CYS A C 1
ATOM 1279 O O . CYS A 1 154 ? -0.100 -15.136 12.076 1.00 98.06 154 CYS A O 1
ATOM 1281 N N . LEU A 1 155 ? 1.851 -14.113 12.505 1.00 98.56 155 LEU A N 1
ATOM 1282 C CA . LEU A 1 155 ? 2.493 -14.350 11.211 1.00 98.56 155 LEU A CA 1
ATOM 1283 C C . LEU A 1 155 ? 3.828 -15.080 11.358 1.00 98.56 155 LEU A C 1
ATOM 1285 O O . LEU A 1 155 ? 4.467 -15.072 12.411 1.00 98.56 155 LEU A O 1
ATOM 1289 N N . PHE A 1 156 ? 4.273 -15.692 10.268 1.00 98.44 156 PHE A N 1
ATOM 1290 C CA . PHE A 1 156 ? 5.628 -16.209 10.140 1.00 98.44 156 PHE A CA 1
ATOM 1291 C C . PHE A 1 156 ? 6.145 -16.065 8.711 1.00 98.44 156 PHE A C 1
ATOM 1293 O O . PHE A 1 156 ? 5.365 -15.940 7.763 1.00 98.44 156 PHE A O 1
ATOM 1300 N N . ILE A 1 157 ? 7.465 -16.104 8.581 1.00 98.62 157 ILE A N 1
ATOM 1301 C CA . ILE A 1 157 ? 8.195 -16.124 7.317 1.00 98.62 157 ILE A CA 1
ATOM 1302 C C . ILE A 1 157 ? 9.406 -17.049 7.470 1.00 98.62 157 ILE A C 1
ATOM 1304 O O . ILE A 1 157 ? 10.049 -17.066 8.520 1.00 98.62 157 ILE A O 1
ATOM 1308 N N . GLU A 1 158 ? 9.693 -17.824 6.431 1.00 98.25 158 GLU A N 1
ATOM 1309 C CA . GLU A 1 158 ? 10.880 -18.677 6.325 1.00 98.25 158 GLU A CA 1
ATOM 1310 C C . GLU A 1 158 ? 11.819 -18.096 5.268 1.00 98.25 158 GLU A C 1
ATOM 1312 O O . GLU A 1 158 ? 11.352 -17.498 4.294 1.00 98.25 158 GLU A O 1
ATOM 1317 N N . GLU A 1 159 ? 13.129 -18.254 5.470 1.00 97.69 159 GLU A N 1
ATOM 1318 C CA . GLU A 1 159 ? 14.167 -17.767 4.545 1.00 97.69 159 GLU A CA 1
ATOM 1319 C C . GLU A 1 159 ? 13.991 -16.282 4.147 1.00 97.69 159 GLU A C 1
ATOM 1321 O O . GLU A 1 159 ? 14.232 -15.875 3.005 1.00 97.69 159 GLU A O 1
ATOM 1326 N N . GLY A 1 160 ? 13.553 -15.455 5.099 1.00 98.25 160 GLY A N 1
ATOM 1327 C CA . GLY A 1 160 ? 13.318 -14.032 4.892 1.00 98.25 160 GLY A CA 1
ATOM 1328 C C . GLY A 1 160 ? 14.620 -13.235 4.893 1.00 98.25 160 GLY A C 1
ATOM 1329 O O . GLY A 1 160 ? 15.480 -13.443 5.755 1.00 98.25 160 GLY A O 1
ATOM 1330 N N . THR A 1 161 ? 14.765 -12.292 3.964 1.00 98.44 161 THR A N 1
ATOM 1331 C CA . THR A 1 161 ? 15.806 -11.254 4.034 1.00 98.44 161 THR A CA 1
ATOM 1332 C C . THR A 1 161 ? 15.620 -10.381 5.285 1.00 98.44 161 THR A C 1
ATOM 1334 O O . THR A 1 161 ? 14.531 -10.358 5.867 1.00 98.44 161 THR A O 1
ATOM 1337 N N . PRO A 1 162 ? 16.647 -9.629 5.730 1.00 98.38 162 PRO A N 1
ATOM 1338 C CA . PRO A 1 162 ? 16.494 -8.699 6.848 1.00 98.38 162 PRO A CA 1
ATOM 1339 C C . PRO A 1 162 ? 15.278 -7.772 6.707 1.00 98.38 162 PRO A C 1
ATOM 1341 O O . PRO A 1 162 ? 14.521 -7.611 7.666 1.00 98.38 162 PRO A O 1
ATOM 1344 N N . PHE A 1 163 ? 15.049 -7.215 5.514 1.00 98.38 163 PHE A N 1
ATOM 1345 C CA . PHE A 1 163 ? 13.890 -6.367 5.247 1.00 98.38 163 PHE A CA 1
ATOM 1346 C C . PHE A 1 163 ? 12.559 -7.135 5.277 1.00 98.38 163 PHE A C 1
ATOM 1348 O O . PHE A 1 163 ? 11.613 -6.681 5.923 1.00 98.38 163 PHE A O 1
ATOM 1355 N N . GLU A 1 164 ? 12.491 -8.317 4.652 1.00 98.69 164 GLU A N 1
ATOM 1356 C CA . GLU A 1 164 ? 11.300 -9.182 4.685 1.00 98.69 164 GLU A CA 1
ATOM 1357 C C . GLU A 1 164 ? 10.925 -9.591 6.125 1.00 98.69 164 GLU A C 1
ATOM 1359 O O . GLU A 1 164 ? 9.744 -9.649 6.477 1.00 98.69 164 GLU A O 1
ATOM 1364 N N . ILE A 1 165 ? 11.914 -9.826 6.992 1.00 98.69 165 ILE A N 1
ATOM 1365 C CA . ILE A 1 165 ? 11.684 -10.103 8.416 1.00 98.69 165 ILE A CA 1
ATOM 1366 C C . ILE A 1 165 ? 11.135 -8.864 9.120 1.00 98.69 165 ILE A C 1
ATOM 1368 O O . ILE A 1 165 ? 10.104 -8.953 9.784 1.00 98.69 165 ILE A O 1
ATOM 1372 N N . TRP A 1 166 ? 11.775 -7.704 8.952 1.00 98.56 166 TRP A N 1
ATOM 1373 C CA . TRP A 1 166 ? 11.343 -6.465 9.604 1.00 98.56 166 TRP A CA 1
ATOM 1374 C C . TRP A 1 166 ? 9.900 -6.090 9.239 1.00 98.56 166 TRP A C 1
ATOM 1376 O O . TRP A 1 166 ? 9.091 -5.769 10.114 1.00 98.56 166 TRP A O 1
ATOM 1386 N N . ILE A 1 167 ? 9.539 -6.172 7.956 1.00 98.56 167 ILE A N 1
ATOM 1387 C CA . ILE A 1 167 ? 8.184 -5.834 7.514 1.00 98.56 167 ILE A CA 1
ATOM 1388 C C . ILE A 1 167 ? 7.157 -6.858 8.024 1.00 98.56 167 ILE A C 1
ATOM 1390 O O . ILE A 1 167 ? 6.053 -6.472 8.418 1.00 98.56 167 ILE A O 1
ATOM 1394 N N . THR A 1 168 ? 7.540 -8.139 8.120 1.00 98.75 168 THR A N 1
ATOM 1395 C CA . THR A 1 168 ? 6.716 -9.193 8.736 1.00 98.75 168 THR A CA 1
ATOM 1396 C C . THR A 1 168 ? 6.524 -8.952 10.234 1.00 98.75 168 THR A C 1
ATOM 1398 O O . THR A 1 168 ? 5.414 -9.113 10.732 1.00 98.75 168 THR A O 1
ATOM 1401 N N . GLU A 1 169 ? 7.554 -8.508 10.957 1.00 98.69 169 GLU A N 1
ATOM 1402 C CA . GLU A 1 169 ? 7.461 -8.149 12.378 1.00 98.69 169 GLU A CA 1
ATOM 1403 C C . GLU A 1 169 ? 6.492 -6.984 12.626 1.00 98.69 169 GLU A C 1
ATOM 1405 O O . GLU A 1 169 ? 5.728 -7.005 13.593 1.00 98.69 169 GLU A O 1
ATOM 1410 N N . MET A 1 170 ? 6.506 -5.951 11.776 1.00 98.69 170 MET A N 1
ATOM 1411 C CA . MET A 1 170 ? 5.589 -4.810 11.923 1.00 98.69 170 MET A CA 1
ATOM 1412 C C . MET A 1 170 ? 4.142 -5.208 11.619 1.00 98.69 170 MET A C 1
ATOM 1414 O O . MET A 1 170 ? 3.220 -4.801 12.331 1.00 98.69 170 MET A O 1
ATOM 1418 N N . ALA A 1 171 ? 3.955 -6.040 10.596 1.00 98.50 171 ALA A N 1
ATOM 1419 C CA . ALA A 1 171 ? 2.677 -6.628 10.228 1.00 98.50 171 ALA A CA 1
ATOM 1420 C C . ALA A 1 171 ? 2.119 -7.535 11.350 1.00 98.50 171 ALA A C 1
ATOM 1422 O O . ALA A 1 171 ? 0.946 -7.422 11.717 1.00 98.50 171 ALA A O 1
ATOM 1423 N N . ASP A 1 172 ? 2.970 -8.373 11.952 1.00 98.69 172 ASP A N 1
ATOM 1424 C CA . ASP A 1 172 ? 2.633 -9.223 13.100 1.00 98.69 172 ASP A CA 1
ATOM 1425 C C . ASP A 1 172 ? 2.223 -8.385 14.313 1.00 98.69 172 ASP A C 1
ATOM 1427 O O . ASP A 1 172 ? 1.161 -8.603 14.895 1.00 98.69 172 ASP A O 1
ATOM 1431 N N . TYR A 1 173 ? 3.022 -7.365 14.644 1.00 98.69 173 TYR A N 1
ATOM 1432 C CA . TYR A 1 173 ? 2.752 -6.454 15.752 1.00 98.69 173 TYR A CA 1
ATOM 1433 C C . TYR A 1 173 ? 1.407 -5.731 15.601 1.00 98.69 173 TYR A C 1
ATOM 1435 O O . TYR A 1 173 ? 0.673 -5.601 16.582 1.00 98.69 173 TYR A O 1
ATOM 1443 N N . LEU A 1 174 ? 1.066 -5.280 14.389 1.00 98.50 174 LEU A N 1
ATOM 1444 C CA . LEU A 1 174 ? -0.225 -4.659 14.085 1.00 98.50 174 LEU A CA 1
ATOM 1445 C C . LEU A 1 174 ? -1.376 -5.615 14.415 1.00 98.50 174 LEU A C 1
ATOM 1447 O O . LEU A 1 174 ? -2.252 -5.270 15.212 1.00 98.50 174 LEU A O 1
ATOM 1451 N N . GLN A 1 175 ? -1.356 -6.819 13.839 1.00 97.75 175 GLN A N 1
ATOM 1452 C CA . GLN A 1 175 ? -2.443 -7.783 14.007 1.00 97.75 175 GLN A CA 1
ATOM 1453 C C . GLN A 1 175 ? -2.552 -8.273 15.458 1.00 97.75 175 GLN A C 1
ATOM 1455 O O . GLN A 1 175 ? -3.656 -8.392 15.992 1.00 97.75 175 GLN A O 1
ATOM 1460 N N . HIS A 1 176 ? -1.411 -8.486 16.117 1.00 98.38 176 HIS A N 1
ATOM 1461 C CA . HIS A 1 176 ? -1.352 -8.901 17.513 1.00 98.38 176 HIS A CA 1
ATOM 1462 C C . HIS A 1 176 ? -1.868 -7.820 18.471 1.00 98.38 176 HIS A C 1
ATOM 1464 O O . HIS A 1 176 ? -2.565 -8.138 19.436 1.00 98.38 176 HIS A O 1
ATOM 1470 N N . TYR A 1 177 ? -1.562 -6.543 18.213 1.00 98.62 177 TYR A N 1
ATOM 1471 C CA . TYR A 1 177 ? -2.044 -5.439 19.044 1.00 98.62 177 TYR A CA 1
ATOM 1472 C C . TYR A 1 177 ? -3.568 -5.321 19.005 1.00 98.62 177 TYR A C 1
ATOM 1474 O O . TYR A 1 177 ? -4.197 -5.180 20.056 1.00 98.62 177 TYR A O 1
ATOM 1482 N N . GLU A 1 178 ? -4.163 -5.396 17.811 1.00 98.44 178 GLU A N 1
ATOM 1483 C CA . GLU A 1 178 ? -5.618 -5.341 17.673 1.00 98.44 178 GLU A CA 1
ATOM 1484 C C . GLU A 1 178 ? -6.287 -6.518 18.392 1.00 98.44 178 GLU A C 1
ATOM 1486 O O . GLU A 1 178 ? -7.206 -6.314 19.190 1.00 98.44 178 GLU A O 1
ATOM 1491 N N . GLU A 1 179 ? -5.763 -7.728 18.185 1.00 97.25 179 GLU A N 1
ATOM 1492 C CA . GLU A 1 179 ? -6.289 -8.941 18.808 1.00 97.25 179 GLU A CA 1
ATOM 1493 C C . GLU A 1 179 ? -6.209 -8.866 20.335 1.00 97.25 179 GLU A C 1
ATOM 1495 O O . GLU A 1 179 ? -7.193 -9.139 21.022 1.00 97.25 179 GLU A O 1
ATOM 1500 N N . GLY A 1 180 ? -5.063 -8.450 20.877 1.00 97.75 180 GLY A N 1
ATOM 1501 C CA . GLY A 1 180 ? -4.848 -8.367 22.319 1.00 97.75 180 GLY A CA 1
ATOM 1502 C C . GLY A 1 180 ? -5.678 -7.281 23.005 1.00 97.75 180 GLY A C 1
ATOM 1503 O O . GLY A 1 180 ? -6.143 -7.490 24.125 1.00 97.75 180 GLY A O 1
ATOM 1504 N N . LYS A 1 181 ? -5.871 -6.122 22.360 1.00 98.19 181 LYS A N 1
ATOM 1505 C CA . LYS A 1 181 ? -6.561 -4.975 22.972 1.00 98.19 181 LYS A CA 1
ATOM 1506 C C . LYS A 1 181 ? -8.073 -4.992 22.762 1.00 98.19 181 LYS A C 1
ATOM 1508 O O . LYS A 1 181 ? -8.808 -4.615 23.672 1.00 98.19 181 LYS A O 1
ATOM 1513 N N . TYR A 1 182 ? -8.529 -5.405 21.583 1.00 98.12 182 TYR A N 1
ATOM 1514 C CA . TYR A 1 182 ? -9.935 -5.314 21.180 1.00 98.12 182 TYR A CA 1
ATOM 1515 C C . TYR A 1 182 ? -10.608 -6.678 21.006 1.00 98.12 182 TYR A C 1
ATOM 1517 O O . TYR A 1 182 ? -11.814 -6.727 20.775 1.00 98.12 182 TYR A O 1
ATOM 1525 N N . GLY A 1 183 ? -9.866 -7.788 21.108 1.00 96.50 183 GLY A N 1
ATOM 1526 C CA . GLY A 1 183 ? -10.411 -9.126 20.853 1.00 96.50 183 GLY A CA 1
ATOM 1527 C C . GLY A 1 183 ? -10.861 -9.320 19.402 1.00 96.50 183 GLY A C 1
ATOM 1528 O O . GLY A 1 183 ? -11.644 -10.224 19.112 1.00 96.50 183 GLY A O 1
ATOM 1529 N N . HIS A 1 184 ? -10.402 -8.453 18.499 1.00 94.81 184 HIS A N 1
ATOM 1530 C CA . HIS A 1 184 ? -10.735 -8.449 17.083 1.00 94.81 184 HIS A CA 1
ATOM 1531 C C . HIS A 1 184 ? -9.454 -8.516 16.257 1.00 94.81 184 HIS A C 1
ATOM 1533 O O . HIS A 1 184 ? -8.403 -8.086 16.712 1.00 94.81 184 HIS A O 1
ATOM 1539 N N . SER A 1 185 ? -9.515 -9.066 15.051 1.00 95.31 185 SER A N 1
ATOM 1540 C CA . SER A 1 185 ? -8.336 -9.164 14.200 1.00 95.31 185 SER A CA 1
ATOM 1541 C C . SER A 1 185 ? -8.757 -9.051 12.747 1.00 95.31 185 SER A C 1
ATOM 1543 O O . SER A 1 185 ? -9.300 -10.002 12.179 1.00 95.31 185 SER A O 1
ATOM 1545 N N . HIS A 1 186 ? -8.523 -7.886 12.151 1.00 98.31 186 HIS A N 1
ATOM 1546 C CA . HIS A 1 186 ? -8.712 -7.724 10.717 1.00 98.31 186 HIS A CA 1
ATOM 1547 C C . HIS A 1 186 ? -7.592 -8.432 9.944 1.00 98.31 186 HIS A C 1
ATOM 1549 O O . HIS A 1 186 ? -6.465 -8.558 10.444 1.00 98.31 186 HIS A O 1
ATOM 1555 N N . PRO A 1 187 ? -7.863 -8.864 8.700 1.00 98.19 187 PRO A N 1
ATOM 1556 C CA . PRO A 1 187 ? -6.817 -9.152 7.735 1.00 98.19 187 PRO A CA 1
ATOM 1557 C C . PRO A 1 187 ? -5.847 -7.979 7.605 1.00 98.19 187 PRO A C 1
ATOM 1559 O O . PRO A 1 187 ? -6.229 -6.807 7.684 1.00 98.19 187 PRO A O 1
ATOM 1562 N N . ILE A 1 188 ? -4.584 -8.302 7.370 1.00 98.31 188 ILE A N 1
ATOM 1563 C CA . ILE A 1 188 ? -3.531 -7.307 7.206 1.00 98.31 188 ILE A CA 1
ATOM 1564 C C . ILE A 1 188 ? -2.734 -7.581 5.935 1.00 98.31 188 ILE A C 1
ATOM 1566 O O . ILE A 1 188 ? -2.653 -8.710 5.446 1.00 98.31 188 ILE A O 1
ATOM 1570 N N . SER A 1 189 ? -2.141 -6.530 5.395 1.00 98.19 189 SER A N 1
ATOM 1571 C CA . SER A 1 189 ? -1.227 -6.608 4.268 1.00 98.19 189 SER A CA 1
ATOM 1572 C C . SER A 1 189 ? -0.139 -5.560 4.418 1.00 98.19 189 SER A C 1
ATOM 1574 O O . SER A 1 189 ? -0.214 -4.680 5.280 1.00 98.19 189 SER A O 1
ATOM 1576 N N . VAL A 1 190 ? 0.863 -5.644 3.557 1.00 98.25 190 VAL A N 1
ATOM 1577 C CA . VAL A 1 190 ? 1.892 -4.624 3.419 1.00 98.25 190 VAL A CA 1
ATOM 1578 C C . VAL A 1 190 ? 1.970 -4.197 1.962 1.00 98.25 190 VAL A C 1
ATOM 1580 O O . VAL A 1 190 ? 1.657 -4.989 1.071 1.00 98.25 190 VAL A O 1
ATOM 1583 N N . VAL A 1 191 ? 2.318 -2.936 1.727 1.00 97.50 191 VAL A N 1
ATOM 1584 C CA . VAL A 1 191 ? 2.482 -2.414 0.368 1.00 97.50 191 VAL A CA 1
ATOM 1585 C C . VAL A 1 191 ? 3.739 -3.016 -0.250 1.00 97.50 191 VAL A C 1
ATOM 1587 O O . VAL A 1 191 ? 4.806 -2.990 0.363 1.00 97.50 191 VAL A O 1
ATOM 1590 N N . ASN A 1 192 ? 3.593 -3.526 -1.468 1.00 97.38 192 ASN A N 1
ATOM 1591 C CA . ASN A 1 192 ? 4.689 -3.788 -2.384 1.00 97.38 192 ASN A CA 1
ATOM 1592 C C . ASN A 1 192 ? 4.430 -3.067 -3.721 1.00 97.38 192 ASN A C 1
ATOM 1594 O O . ASN A 1 192 ? 3.292 -2.711 -4.043 1.00 97.38 192 ASN A O 1
ATOM 1598 N N . TRP A 1 193 ? 5.483 -2.853 -4.494 1.00 93.44 193 TRP A N 1
ATOM 1599 C CA . TRP A 1 193 ? 5.483 -2.265 -5.827 1.00 93.44 193 TRP A CA 1
ATOM 1600 C C . TRP A 1 193 ? 6.303 -3.186 -6.746 1.00 93.44 193 TRP A C 1
ATOM 1602 O O . TRP A 1 193 ? 7.281 -3.747 -6.266 1.00 93.44 193 TRP A O 1
ATOM 1612 N N . PRO A 1 194 ? 5.938 -3.383 -8.026 1.00 94.88 194 PRO A N 1
ATOM 1613 C CA . PRO A 1 194 ? 6.765 -3.912 -9.103 1.00 94.88 194 PRO A CA 1
ATOM 1614 C C . PRO A 1 194 ? 8.285 -3.763 -8.965 1.00 94.88 194 PRO A C 1
ATOM 1616 O O . PRO A 1 194 ? 9.003 -4.718 -9.214 1.00 94.88 194 PRO A O 1
ATOM 1619 N N . THR A 1 195 ? 8.781 -2.618 -8.502 1.00 93.75 195 THR A N 1
ATOM 1620 C CA . THR A 1 195 ? 10.219 -2.368 -8.305 1.00 93.75 195 THR A CA 1
ATOM 1621 C C . THR A 1 195 ? 10.911 -3.328 -7.329 1.00 93.75 195 THR A C 1
ATOM 1623 O O . THR A 1 195 ? 12.123 -3.502 -7.406 1.00 93.75 195 THR A O 1
ATOM 1626 N N . LEU A 1 196 ? 10.141 -3.941 -6.426 1.00 96.38 196 LEU A N 1
ATOM 1627 C CA . LEU A 1 196 ? 10.559 -4.927 -5.428 1.00 96.38 196 LEU A CA 1
ATOM 1628 C C . LEU A 1 196 ? 9.760 -6.232 -5.541 1.00 96.38 196 LEU A C 1
ATOM 1630 O O . LEU A 1 196 ? 9.647 -6.997 -4.571 1.00 96.38 196 LEU A O 1
ATOM 1634 N N . ASP A 1 197 ? 9.103 -6.471 -6.673 1.00 96.81 197 ASP A N 1
ATOM 1635 C CA . ASP A 1 197 ? 8.347 -7.700 -6.841 1.00 96.81 197 ASP A CA 1
ATOM 1636 C C . ASP A 1 197 ? 9.285 -8.926 -6.954 1.00 96.81 197 ASP A C 1
ATOM 1638 O O . ASP A 1 197 ? 10.489 -8.786 -7.141 1.00 96.81 197 ASP A O 1
ATOM 1642 N N . PRO A 1 198 ? 8.787 -10.154 -6.724 1.00 96.62 198 PRO A N 1
ATOM 1643 C CA . PRO A 1 198 ? 9.639 -11.343 -6.682 1.00 96.62 198 PRO A CA 1
ATOM 1644 C C . PRO A 1 198 ? 9.857 -12.003 -8.051 1.00 96.62 198 PRO A C 1
ATOM 1646 O O . PRO A 1 198 ? 10.302 -13.155 -8.115 1.00 96.62 198 PRO A O 1
ATOM 1649 N N . LEU A 1 199 ? 9.454 -11.352 -9.141 1.00 96.50 199 LEU A N 1
ATOM 1650 C CA . LEU A 1 199 ? 9.659 -11.848 -10.491 1.00 96.50 199 LEU A CA 1
ATOM 1651 C C . LEU A 1 199 ? 11.077 -11.479 -10.961 1.00 96.50 199 LEU A C 1
ATOM 1653 O O . LEU A 1 199 ? 11.941 -11.111 -10.183 1.00 96.50 199 LEU A O 1
ATOM 1657 N N . ILE A 1 200 ? 11.367 -11.748 -12.231 1.00 93.12 200 ILE A N 1
ATOM 1658 C CA . ILE A 1 200 ? 12.673 -11.455 -12.832 1.00 93.12 200 ILE A CA 1
ATOM 1659 C C . ILE A 1 200 ? 12.374 -10.676 -14.098 1.00 93.12 200 ILE A C 1
ATOM 1661 O O . ILE A 1 200 ? 11.640 -11.216 -14.946 1.00 93.12 200 ILE A O 1
ATOM 1665 N N . HIS A 1 201 ? 12.956 -9.489 -14.249 1.00 94.12 201 HIS A N 1
ATOM 1666 C CA . HIS A 1 201 ? 12.663 -8.603 -15.368 1.00 94.12 201 HIS A CA 1
ATOM 1667 C C . HIS A 1 201 ? 13.898 -8.300 -16.225 1.00 94.12 201 HIS A C 1
ATOM 1669 O O . HIS A 1 201 ? 14.541 -7.268 -16.069 1.00 94.12 201 HIS A O 1
ATOM 1675 N N . PRO A 1 202 ? 14.242 -9.161 -17.207 1.00 89.31 202 PRO A N 1
ATOM 1676 C CA . PRO A 1 202 ? 15.388 -8.921 -18.086 1.00 89.31 202 PRO A CA 1
ATOM 1677 C C . PRO A 1 202 ? 15.275 -7.651 -18.939 1.00 89.31 202 PRO A C 1
ATOM 1679 O O . PRO A 1 202 ? 16.272 -7.231 -19.522 1.00 89.31 202 PRO A O 1
ATOM 1682 N N . ALA A 1 203 ? 14.066 -7.100 -19.084 1.00 86.81 203 ALA A N 1
ATOM 1683 C CA . ALA A 1 203 ? 13.822 -5.865 -19.821 1.00 86.81 203 ALA A CA 1
ATOM 1684 C C . ALA A 1 203 ? 13.997 -4.596 -18.969 1.00 86.81 203 ALA A C 1
ATOM 1686 O O . ALA A 1 203 ? 13.898 -3.502 -19.524 1.00 86.81 203 ALA A O 1
ATOM 1687 N N . GLU A 1 204 ? 14.246 -4.729 -17.663 1.00 88.31 204 GLU A N 1
ATOM 1688 C CA . GLU A 1 204 ? 14.570 -3.595 -16.803 1.00 88.31 204 GLU A CA 1
ATOM 1689 C C . GLU A 1 204 ? 16.054 -3.250 -16.940 1.00 88.31 204 GLU A C 1
ATOM 1691 O O . GLU A 1 204 ? 16.950 -4.074 -16.739 1.00 88.31 204 GLU A O 1
ATOM 1696 N N . SER A 1 205 ? 16.320 -2.017 -17.346 1.00 80.12 205 SER A N 1
ATOM 1697 C CA . SER A 1 205 ? 17.673 -1.487 -17.476 1.00 80.12 205 SER A CA 1
ATOM 1698 C C . SER A 1 205 ? 18.137 -0.869 -16.165 1.00 80.12 205 SER A C 1
ATOM 1700 O O . SER A 1 205 ? 17.388 -0.121 -15.544 1.00 80.12 205 SER A O 1
ATOM 1702 N N . THR A 1 206 ? 19.405 -1.056 -15.801 1.00 82.25 206 THR A N 1
ATOM 1703 C CA . THR A 1 206 ? 19.977 -0.278 -14.697 1.00 82.25 206 THR A CA 1
ATOM 1704 C C . THR A 1 206 ? 20.218 1.173 -15.124 1.00 82.25 206 THR A C 1
ATOM 1706 O O . THR A 1 206 ? 20.518 1.467 -16.288 1.00 82.25 206 THR A O 1
ATOM 1709 N N . TYR A 1 207 ? 20.133 2.097 -14.171 1.00 78.88 207 TYR A N 1
ATOM 1710 C CA . TYR A 1 207 ? 20.433 3.513 -14.355 1.00 78.88 207 TYR A CA 1
ATOM 1711 C C . TYR A 1 207 ? 21.822 3.723 -14.963 1.00 78.88 207 TYR A C 1
ATOM 1713 O O . TYR A 1 207 ? 21.990 4.529 -15.879 1.00 78.88 207 TYR A O 1
ATOM 1721 N N . GLU A 1 208 ? 22.820 2.971 -14.499 1.00 81.06 208 GLU A N 1
ATOM 1722 C CA . GLU A 1 208 ? 24.182 3.044 -15.016 1.00 81.06 208 GLU A CA 1
ATOM 1723 C C . GLU A 1 208 ? 24.244 2.636 -16.488 1.00 81.06 208 GLU A C 1
ATOM 1725 O O . GLU A 1 208 ? 24.838 3.363 -17.282 1.00 81.06 208 GLU A O 1
ATOM 1730 N N . ALA A 1 209 ? 23.587 1.538 -16.874 1.00 80.12 209 ALA A N 1
ATOM 1731 C CA . ALA A 1 209 ? 23.546 1.094 -18.265 1.00 80.12 209 ALA A CA 1
ATOM 1732 C C . ALA A 1 209 ? 22.876 2.142 -19.173 1.00 80.12 209 ALA A C 1
ATOM 1734 O O . ALA A 1 209 ? 23.377 2.440 -20.262 1.00 80.12 209 ALA A O 1
ATOM 1735 N N . ASN A 1 210 ? 21.791 2.764 -18.699 1.00 80.38 210 ASN A N 1
ATOM 1736 C CA . ASN A 1 210 ? 21.101 3.837 -19.415 1.00 80.38 210 ASN A CA 1
ATOM 1737 C C . ASN A 1 210 ? 21.971 5.086 -19.589 1.00 80.38 210 ASN A C 1
ATOM 1739 O O . ASN A 1 210 ? 22.034 5.661 -20.678 1.00 80.38 210 ASN A O 1
ATOM 1743 N N . MET A 1 211 ? 22.668 5.512 -18.537 1.00 81.44 211 MET A N 1
ATOM 1744 C CA . MET A 1 211 ? 23.565 6.667 -18.594 1.00 81.44 211 MET A CA 1
ATOM 1745 C C . MET A 1 211 ? 24.797 6.397 -19.464 1.00 81.44 211 MET A C 1
ATOM 1747 O O . MET A 1 211 ? 25.182 7.258 -20.259 1.00 81.44 211 MET A O 1
ATOM 1751 N N . GLU A 1 212 ? 25.372 5.195 -19.396 1.00 83.25 212 GLU A N 1
ATOM 1752 C CA . GLU A 1 212 ? 26.483 4.790 -20.259 1.00 83.25 212 GLU A CA 1
ATOM 1753 C C . GLU A 1 212 ? 26.092 4.810 -21.739 1.00 83.25 212 GLU A C 1
ATOM 1755 O O . GLU A 1 212 ? 26.859 5.312 -22.565 1.00 83.25 212 GLU A O 1
ATOM 1760 N N . MET A 1 213 ? 24.878 4.362 -22.080 1.00 81.56 213 MET A N 1
ATOM 1761 C CA . MET A 1 213 ? 24.342 4.452 -23.444 1.00 81.56 213 MET A CA 1
ATOM 1762 C C . MET A 1 213 ? 24.223 5.907 -23.932 1.00 81.56 213 MET A C 1
ATOM 1764 O O . MET A 1 213 ? 24.393 6.179 -25.121 1.00 81.56 213 MET A O 1
ATOM 1768 N N . GLN A 1 214 ? 23.994 6.855 -23.021 1.00 85.31 214 GLN A N 1
ATOM 1769 C CA . GLN A 1 214 ? 23.976 8.295 -23.304 1.00 85.31 214 GLN A CA 1
ATOM 1770 C C . GLN A 1 214 ? 25.375 8.943 -23.266 1.00 85.31 214 GLN A C 1
ATOM 1772 O O . GLN A 1 214 ? 25.506 10.155 -23.441 1.00 85.31 214 GLN A O 1
ATOM 1777 N N . GLY A 1 215 ? 26.437 8.157 -23.054 1.00 84.00 215 GLY A N 1
ATOM 1778 C CA . GLY A 1 215 ? 27.815 8.641 -22.955 1.00 84.00 215 GLY A CA 1
ATOM 1779 C C . GLY A 1 215 ? 28.150 9.315 -21.619 1.00 84.00 215 GLY A C 1
ATOM 1780 O O . GLY A 1 215 ? 29.184 9.979 -21.511 1.00 84.00 215 GLY A O 1
ATOM 1781 N N . ILE A 1 216 ? 27.302 9.153 -20.602 1.00 84.69 216 ILE A N 1
ATOM 1782 C CA . ILE A 1 216 ? 27.463 9.727 -19.265 1.00 84.69 216 ILE A CA 1
ATOM 1783 C C . ILE A 1 216 ? 28.017 8.647 -18.334 1.00 84.69 216 ILE A C 1
ATOM 1785 O O . ILE A 1 216 ? 27.385 7.626 -18.089 1.00 84.69 216 ILE A O 1
ATOM 1789 N N . LYS A 1 217 ? 29.209 8.878 -17.772 1.00 79.06 217 LYS A N 1
ATOM 1790 C CA . LYS A 1 217 ? 29.761 7.999 -16.733 1.00 79.06 217 LYS A CA 1
ATOM 1791 C C . LYS A 1 217 ? 29.198 8.378 -15.376 1.00 79.06 217 LYS A C 1
ATOM 1793 O O . LYS A 1 217 ? 29.387 9.505 -14.919 1.00 79.06 217 LYS A O 1
ATOM 1798 N N . VAL A 1 218 ? 28.576 7.414 -14.718 1.00 73.81 218 VAL A N 1
ATOM 1799 C CA . VAL A 1 218 ? 27.980 7.600 -13.400 1.00 73.81 218 VAL A CA 1
ATOM 1800 C C . VAL A 1 218 ? 28.920 7.056 -12.321 1.00 73.81 218 VAL A C 1
ATOM 1802 O O . VAL A 1 218 ? 29.468 5.965 -12.483 1.00 73.81 218 VAL A O 1
ATOM 1805 N N . PRO A 1 219 ? 29.138 7.775 -11.206 1.00 71.75 219 PRO A N 1
ATOM 1806 C CA . PRO A 1 219 ? 29.845 7.216 -10.061 1.00 71.75 219 PRO A CA 1
ATOM 1807 C C . PRO A 1 219 ? 29.087 6.020 -9.468 1.00 71.75 219 PRO A C 1
ATOM 1809 O O . PRO A 1 219 ? 27.948 6.160 -9.025 1.00 71.75 219 PRO A O 1
ATOM 1812 N N . ALA A 1 220 ? 29.757 4.871 -9.366 1.00 61.44 220 ALA A N 1
ATOM 1813 C CA . ALA A 1 220 ? 29.210 3.638 -8.785 1.00 61.44 220 ALA A CA 1
ATOM 1814 C C . ALA A 1 220 ? 28.938 3.707 -7.263 1.00 61.44 220 ALA A C 1
ATOM 1816 O O . ALA A 1 220 ? 28.526 2.726 -6.658 1.00 61.44 220 ALA A O 1
ATOM 1817 N N . THR A 1 221 ? 29.232 4.837 -6.610 1.00 58.88 221 THR A N 1
ATOM 1818 C CA . THR A 1 221 ? 29.107 5.012 -5.152 1.00 58.88 221 THR A CA 1
ATOM 1819 C C . THR A 1 221 ? 27.807 5.685 -4.718 1.00 58.88 221 THR A C 1
ATOM 1821 O O . THR A 1 221 ? 27.573 5.810 -3.518 1.00 58.88 221 THR A O 1
ATOM 1824 N N . LEU A 1 222 ? 27.002 6.189 -5.657 1.00 63.19 222 LEU A N 1
ATOM 1825 C CA . LEU A 1 222 ? 25.662 6.680 -5.347 1.00 63.19 222 LEU A CA 1
ATOM 1826 C C . LEU A 1 222 ? 24.694 5.499 -5.415 1.00 63.19 222 LEU A C 1
ATOM 1828 O O . LEU A 1 222 ? 24.847 4.646 -6.284 1.00 63.19 222 LEU A O 1
ATOM 1832 N N . CYS A 1 223 ? 23.702 5.462 -4.529 1.00 70.88 223 CYS A N 1
ATOM 1833 C CA . CYS A 1 223 ? 22.580 4.571 -4.759 1.00 70.88 223 CYS A CA 1
ATOM 1834 C C . CYS A 1 223 ? 21.713 5.186 -5.855 1.00 70.88 223 CYS A C 1
ATOM 1836 O O . CYS A 1 223 ? 21.115 6.245 -5.653 1.00 70.88 223 CYS A O 1
ATOM 1838 N N . HIS A 1 224 ? 21.751 4.570 -7.029 1.00 68.00 224 HIS A N 1
ATOM 1839 C CA . HIS A 1 224 ? 20.850 4.867 -8.129 1.00 68.00 22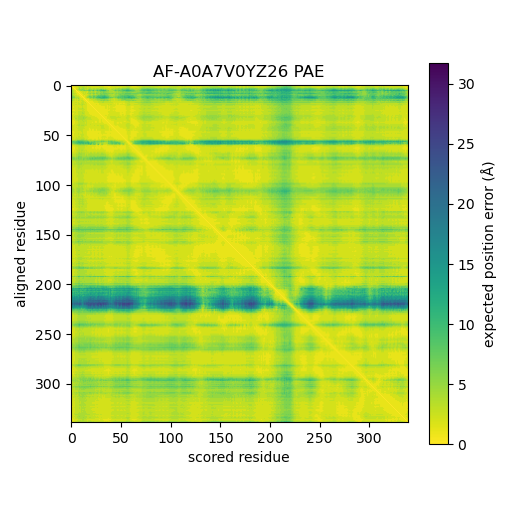4 HIS A CA 1
ATOM 1840 C C . HIS A 1 224 ? 19.643 3.979 -7.889 1.00 68.00 224 HIS A C 1
ATOM 1842 O O . HIS A 1 224 ? 19.839 2.783 -7.699 1.00 68.00 224 HIS A O 1
ATOM 1848 N N . GLU A 1 225 ? 18.449 4.559 -7.775 1.00 75.56 225 GLU A N 1
ATOM 1849 C CA . GLU A 1 225 ? 17.188 3.842 -7.527 1.00 75.56 225 GLU A CA 1
ATOM 1850 C C . GLU A 1 225 ? 16.881 2.914 -8.715 1.00 75.56 225 GLU A C 1
ATOM 1852 O O . GLU A 1 225 ? 16.058 3.216 -9.573 1.00 75.56 225 GLU A O 1
ATOM 1857 N N . ASN A 1 226 ? 17.648 1.831 -8.817 1.00 82.44 226 ASN A N 1
ATOM 1858 C CA . ASN A 1 226 ? 17.544 0.815 -9.839 1.00 82.44 226 ASN A CA 1
ATOM 1859 C C . ASN A 1 226 ? 16.350 -0.059 -9.489 1.00 82.44 226 ASN A C 1
ATOM 1861 O O . ASN A 1 226 ? 16.303 -0.689 -8.425 1.00 82.44 226 ASN A O 1
ATOM 1865 N N . GLU A 1 227 ? 15.396 -0.087 -10.403 1.00 86.00 227 GLU A N 1
ATOM 1866 C CA . GLU A 1 227 ? 14.236 -0.949 -10.279 1.00 86.00 227 GLU A CA 1
ATOM 1867 C C . GLU A 1 227 ? 14.661 -2.407 -10.492 1.00 86.00 227 GLU A C 1
ATOM 1869 O O . GLU A 1 227 ? 15.599 -2.680 -11.241 1.00 86.00 227 GLU A O 1
ATOM 1874 N N . ASP A 1 228 ? 14.019 -3.340 -9.781 1.00 87.44 228 ASP A N 1
ATOM 1875 C CA . ASP A 1 228 ? 14.327 -4.782 -9.817 1.00 87.44 228 ASP A CA 1
ATOM 1876 C C . ASP A 1 228 ? 15.705 -5.178 -9.217 1.00 87.44 228 ASP A C 1
ATOM 1878 O O . ASP A 1 228 ? 16.220 -6.267 -9.472 1.00 87.44 228 ASP A O 1
ATOM 1882 N N . GLU A 1 229 ? 16.343 -4.324 -8.394 1.00 89.50 229 GLU A N 1
ATOM 1883 C CA . GLU A 1 229 ? 17.617 -4.668 -7.720 1.00 89.50 229 GLU A CA 1
ATOM 1884 C C . GLU A 1 229 ? 17.431 -5.486 -6.421 1.00 89.50 229 GLU A C 1
ATOM 1886 O O . GLU A 1 229 ? 18.298 -6.277 -6.027 1.00 89.50 229 GLU A O 1
ATOM 1891 N N . GLU A 1 230 ? 16.307 -5.300 -5.733 1.00 94.25 230 GLU A N 1
ATOM 1892 C CA . GLU A 1 230 ? 15.964 -5.986 -4.486 1.00 94.25 230 GLU A CA 1
ATOM 1893 C C . GLU A 1 230 ? 14.573 -6.608 -4.585 1.00 94.25 230 GLU A C 1
ATOM 1895 O O . GLU A 1 230 ? 13.769 -6.242 -5.432 1.00 94.25 230 GLU A O 1
ATOM 1900 N N . VAL A 1 231 ? 14.276 -7.547 -3.684 1.00 95.75 231 VAL A N 1
ATOM 1901 C CA . VAL A 1 231 ? 13.006 -8.280 -3.685 1.00 95.75 231 VAL A CA 1
ATOM 1902 C C . VAL A 1 231 ? 12.340 -8.216 -2.316 1.00 95.75 231 VAL A C 1
ATOM 1904 O O . VAL A 1 231 ? 12.972 -8.421 -1.275 1.00 95.75 231 VAL A O 1
ATOM 1907 N N . LEU A 1 232 ? 11.026 -8.013 -2.338 1.00 97.81 232 LEU A N 1
ATOM 1908 C CA . LEU A 1 232 ? 10.101 -8.227 -1.235 1.00 97.81 232 LEU A CA 1
ATOM 1909 C C . LEU A 1 232 ? 9.101 -9.331 -1.628 1.00 97.81 232 LEU A C 1
ATOM 1911 O O . LEU A 1 232 ? 8.055 -9.076 -2.229 1.00 97.81 232 LEU A O 1
ATOM 1915 N N . ASP A 1 233 ? 9.376 -10.586 -1.268 1.00 98.19 233 ASP A N 1
ATOM 1916 C CA . ASP A 1 233 ? 8.498 -11.701 -1.627 1.00 98.19 233 ASP A CA 1
ATOM 1917 C C . ASP A 1 233 ? 7.388 -11.912 -0.587 1.00 98.19 233 ASP A C 1
ATOM 1919 O O . ASP A 1 233 ? 7.477 -12.730 0.336 1.00 98.19 233 ASP A O 1
ATOM 1923 N N . LEU A 1 234 ? 6.270 -11.206 -0.778 1.00 98.25 234 LEU A N 1
ATOM 1924 C CA . LEU A 1 234 ? 5.088 -11.336 0.080 1.00 98.25 234 LEU A CA 1
ATOM 1925 C C . LEU A 1 234 ? 4.465 -12.744 0.054 1.00 98.25 234 LEU A C 1
ATOM 1927 O O . LEU A 1 234 ? 3.650 -13.070 0.925 1.00 98.25 234 LEU A O 1
ATOM 1931 N N . SER A 1 235 ? 4.828 -13.597 -0.913 1.00 98.12 235 SER A N 1
ATOM 1932 C CA . SER A 1 235 ? 4.352 -14.980 -0.962 1.00 98.12 235 SER A CA 1
ATOM 1933 C C . SER A 1 235 ? 4.947 -15.850 0.145 1.00 98.12 235 SER A C 1
ATOM 1935 O O . SER A 1 235 ? 4.324 -16.852 0.519 1.00 98.12 235 SER A O 1
ATOM 1937 N N . LYS A 1 236 ? 6.089 -15.454 0.722 1.00 98.38 236 LYS A N 1
ATOM 1938 C CA . LYS A 1 236 ? 6.731 -16.154 1.843 1.00 98.38 236 LYS A CA 1
ATOM 1939 C C . LYS A 1 236 ? 6.027 -15.915 3.179 1.00 98.38 236 LYS A C 1
ATOM 1941 O O . LYS A 1 236 ? 6.091 -16.773 4.053 1.00 98.38 236 LYS A O 1
ATOM 1946 N N . ILE A 1 237 ? 5.318 -14.794 3.335 1.00 98.38 237 ILE A N 1
ATOM 1947 C CA . ILE A 1 237 ? 4.615 -14.456 4.580 1.00 98.38 237 ILE A CA 1
ATOM 1948 C C . ILE A 1 237 ? 3.351 -15.306 4.706 1.00 98.38 237 ILE A C 1
ATOM 1950 O O . ILE A 1 237 ? 2.477 -15.307 3.832 1.00 98.38 237 ILE A O 1
ATOM 1954 N N . LYS A 1 238 ? 3.234 -16.022 5.823 1.00 97.62 238 LYS A N 1
ATOM 1955 C CA . LYS A 1 238 ? 2.130 -16.938 6.115 1.00 97.62 238 LYS A CA 1
ATOM 1956 C C . LYS A 1 238 ? 1.469 -16.600 7.445 1.00 97.62 238 LYS A C 1
ATOM 1958 O O . LYS A 1 238 ? 2.103 -16.141 8.392 1.00 97.62 238 LYS A O 1
ATOM 1963 N N . SER A 1 239 ? 0.172 -16.871 7.529 1.00 97.56 239 SER A N 1
ATOM 1964 C CA . SER A 1 239 ? -0.612 -16.666 8.747 1.00 97.56 239 SER A CA 1
ATOM 1965 C C . SER A 1 239 ? -0.543 -17.884 9.665 1.00 97.56 239 SER A C 1
ATOM 1967 O O . SER A 1 239 ? -0.728 -19.015 9.218 1.00 97.56 239 SER A O 1
ATOM 1969 N N . LEU A 1 240 ? -0.322 -17.644 10.955 1.00 96.25 240 LEU A N 1
ATOM 1970 C CA . LEU A 1 240 ? -0.452 -18.625 12.034 1.00 96.25 240 LEU A CA 1
ATOM 1971 C C . LEU A 1 240 ? -1.851 -18.594 12.653 1.00 96.25 240 LEU A C 1
ATOM 1973 O O . LEU A 1 240 ? -2.437 -19.643 12.909 1.00 96.25 240 LEU A O 1
ATOM 1977 N N . ARG A 1 241 ? -2.360 -17.389 12.927 1.00 94.88 241 ARG A N 1
ATOM 1978 C CA . ARG A 1 241 ? -3.669 -17.114 13.543 1.00 94.88 241 ARG A CA 1
ATOM 1979 C C . ARG A 1 241 ? -4.083 -15.661 13.271 1.00 94.88 241 ARG A C 1
ATOM 1981 O O . ARG A 1 241 ? -3.341 -14.933 12.623 1.00 94.88 241 ARG A O 1
ATOM 1988 N N . GLY A 1 242 ? -5.234 -15.235 13.791 1.00 93.50 242 GLY A N 1
ATOM 1989 C CA . GLY A 1 242 ? -5.766 -13.883 13.583 1.00 93.50 242 GLY A CA 1
ATOM 1990 C C . GLY A 1 242 ? -6.510 -13.738 12.252 1.00 93.50 242 GLY A C 1
ATOM 1991 O O . GLY A 1 242 ? -6.934 -14.731 11.660 1.00 93.50 242 GLY A O 1
ATOM 1992 N N . GLY A 1 243 ? -6.673 -12.498 11.787 1.00 94.75 243 GLY A N 1
ATOM 1993 C CA . GLY A 1 243 ? -7.401 -12.154 10.559 1.00 94.75 243 GLY A CA 1
ATOM 1994 C C . GLY A 1 243 ? -6.711 -12.569 9.254 1.00 94.75 243 GLY A C 1
ATOM 1995 O O . GLY A 1 243 ? -7.299 -12.452 8.181 1.00 94.75 243 GLY A O 1
ATOM 1996 N N . GLY A 1 244 ? -5.480 -13.077 9.330 1.00 97.19 244 GLY A N 1
ATOM 1997 C CA . GLY A 1 244 ? -4.718 -13.563 8.185 1.00 97.19 244 GLY A CA 1
ATOM 1998 C C . GLY A 1 244 ? -3.961 -12.470 7.425 1.00 97.19 244 GLY A C 1
ATOM 1999 O O . GLY A 1 244 ? -4.014 -11.290 7.776 1.00 97.19 244 GLY A O 1
ATOM 2000 N N . PHE A 1 245 ? -3.236 -12.890 6.386 1.00 98.44 245 PHE A N 1
ATOM 2001 C CA . PHE A 1 245 ? -2.387 -12.048 5.545 1.00 98.44 245 PHE A CA 1
ATOM 2002 C C . PHE A 1 245 ? -2.716 -12.235 4.060 1.00 98.44 245 PHE A C 1
ATOM 2004 O O . PHE A 1 245 ? -2.874 -13.362 3.581 1.00 98.44 245 PHE A O 1
ATOM 2011 N N . PHE A 1 246 ? -2.772 -11.131 3.320 1.00 98.56 246 PHE A N 1
ATOM 2012 C CA . PHE A 1 246 ? -2.880 -11.113 1.859 1.00 98.56 246 PHE A CA 1
ATOM 2013 C C . PHE A 1 246 ? -1.807 -10.198 1.264 1.00 98.56 246 PHE A C 1
ATOM 2015 O O . PHE A 1 246 ? -1.251 -9.358 1.968 1.00 98.56 246 PHE A O 1
ATOM 2022 N N . ALA A 1 247 ? -1.511 -10.344 -0.026 1.00 98.31 247 ALA A N 1
ATOM 2023 C CA . ALA A 1 247 ? -0.528 -9.497 -0.694 1.00 98.31 247 ALA A CA 1
ATOM 2024 C C . ALA A 1 247 ? -1.200 -8.255 -1.295 1.00 98.31 247 ALA A C 1
ATOM 2026 O O . ALA A 1 247 ? -2.275 -8.367 -1.890 1.00 98.31 247 ALA A O 1
ATOM 2027 N N . THR A 1 248 ? -0.567 -7.089 -1.162 1.00 98.62 248 THR A N 1
ATOM 2028 C CA . THR A 1 248 ? -1.007 -5.851 -1.813 1.00 98.62 248 THR A CA 1
ATOM 2029 C C . THR A 1 248 ? 0.099 -5.335 -2.712 1.00 98.62 248 THR A C 1
ATOM 2031 O O . THR A 1 248 ? 1.220 -5.149 -2.251 1.00 98.62 248 THR A O 1
ATOM 2034 N N . TYR A 1 249 ? -0.241 -5.059 -3.968 1.00 98.56 249 TYR A N 1
ATOM 2035 C CA . TYR A 1 249 ? 0.674 -4.445 -4.922 1.00 98.56 249 TYR A CA 1
ATOM 2036 C C . TYR A 1 249 ? 0.086 -3.157 -5.497 1.00 98.56 249 TYR A C 1
ATOM 2038 O O . TYR A 1 249 ? -1.112 -3.091 -5.779 1.00 98.56 249 TYR A O 1
ATOM 2046 N N . HIS A 1 250 ? 0.920 -2.141 -5.680 1.00 98.19 250 HIS A N 1
ATOM 2047 C CA . HIS A 1 250 ? 0.600 -0.948 -6.459 1.00 98.19 250 HIS A CA 1
ATOM 2048 C C . HIS A 1 250 ? 1.119 -1.152 -7.880 1.00 98.19 250 HIS A C 1
ATOM 2050 O O . HIS A 1 250 ? 2.321 -1.134 -8.092 1.00 98.19 250 HIS A O 1
ATOM 2056 N N . ILE A 1 251 ? 0.250 -1.430 -8.851 1.00 98.06 251 ILE A N 1
ATOM 2057 C CA . ILE A 1 251 ? 0.680 -1.858 -10.189 1.00 98.06 251 ILE A CA 1
ATOM 2058 C C . ILE A 1 251 ? 0.045 -0.962 -11.238 1.00 98.06 251 ILE A C 1
ATOM 2060 O O . ILE A 1 251 ? -1.133 -1.102 -11.579 1.00 98.06 251 ILE A O 1
ATOM 2064 N N . TYR A 1 252 ? 0.863 -0.079 -11.791 1.00 97.50 252 TYR A N 1
ATOM 2065 C CA . TYR A 1 252 ? 0.504 0.779 -12.907 1.00 97.50 252 TYR A CA 1
ATOM 2066 C C . TYR A 1 252 ? 0.913 0.118 -14.225 1.00 97.50 252 TYR A C 1
ATOM 2068 O O . TYR A 1 252 ? 1.907 -0.602 -14.263 1.00 97.50 252 TYR A O 1
ATOM 2076 N N . PRO A 1 253 ? 0.173 0.328 -15.324 1.00 96.56 253 PRO A N 1
ATOM 2077 C CA . PRO A 1 253 ? 0.493 -0.331 -16.586 1.00 96.56 253 PRO A CA 1
ATOM 2078 C C . PRO A 1 253 ? 1.764 0.214 -17.252 1.00 96.56 253 PRO A C 1
ATOM 2080 O O . PRO A 1 253 ? 2.247 -0.402 -18.184 1.00 96.56 253 PRO A O 1
ATOM 2083 N N . TYR A 1 254 ? 2.283 1.362 -16.815 1.00 94.81 254 TYR A N 1
ATOM 2084 C CA . TYR A 1 254 ? 3.314 2.139 -17.514 1.00 94.81 254 TYR A CA 1
ATOM 2085 C C . TYR A 1 254 ? 4.649 2.259 -16.767 1.00 94.81 254 TYR A C 1
ATOM 2087 O O . TYR A 1 254 ? 5.520 2.989 -17.230 1.00 94.81 254 TYR A O 1
ATOM 2095 N N . TYR A 1 255 ? 4.776 1.651 -15.587 1.00 93.06 255 TYR A N 1
ATOM 2096 C CA . TYR A 1 255 ? 5.968 1.760 -14.745 1.00 93.06 255 TYR A CA 1
ATOM 2097 C C . TYR A 1 255 ? 6.106 0.531 -13.844 1.00 93.06 255 TYR A C 1
ATOM 2099 O O . TYR A 1 255 ? 5.090 0.155 -13.241 1.00 93.06 255 TYR A O 1
ATOM 2107 N N . PRO A 1 256 ? 7.315 -0.034 -13.657 1.00 93.06 256 PRO A N 1
ATOM 2108 C CA . PRO A 1 256 ? 8.618 0.347 -14.238 1.00 93.06 256 PRO A CA 1
ATOM 2109 C C . PRO A 1 256 ? 8.741 0.077 -15.742 1.00 93.06 256 PRO A C 1
ATOM 2111 O O . PRO A 1 256 ? 7.752 -0.276 -16.389 1.00 93.06 256 PRO A O 1
ATOM 2114 N N . ASP A 1 257 ? 9.934 0.245 -16.313 1.00 90.50 257 ASP A N 1
ATOM 2115 C CA . ASP A 1 257 ? 10.157 0.096 -17.754 1.00 90.50 257 ASP A CA 1
ATOM 2116 C C . ASP A 1 257 ? 9.800 -1.316 -18.246 1.00 90.50 257 ASP A C 1
ATOM 2118 O O . ASP A 1 257 ? 9.227 -1.472 -19.331 1.00 90.50 257 ASP A O 1
ATOM 2122 N N . PHE A 1 258 ? 10.014 -2.350 -17.430 1.00 93.44 258 PHE A N 1
ATOM 2123 C CA . PHE A 1 258 ? 9.592 -3.714 -17.748 1.00 93.44 258 PHE A CA 1
ATOM 2124 C C . PHE A 1 258 ? 8.077 -3.860 -17.956 1.00 93.44 258 PHE A C 1
A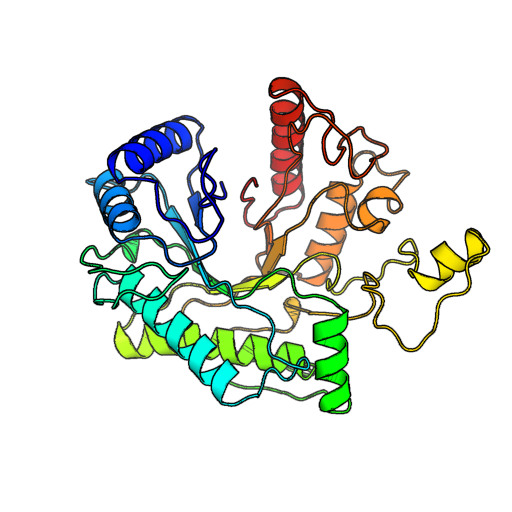TOM 2126 O O . PHE A 1 258 ? 7.656 -4.730 -18.718 1.00 93.44 258 PHE A O 1
ATOM 2133 N N . MET A 1 259 ? 7.239 -2.999 -17.362 1.00 94.31 259 MET A N 1
ATOM 2134 C CA . MET A 1 259 ? 5.787 -3.022 -17.605 1.00 94.31 259 MET A CA 1
ATOM 2135 C C . MET A 1 259 ? 5.437 -2.631 -19.043 1.00 94.31 259 MET A C 1
ATOM 2137 O O . MET A 1 259 ? 4.391 -3.031 -19.553 1.00 94.31 259 MET A O 1
ATOM 2141 N N . VAL A 1 260 ? 6.316 -1.861 -19.692 1.00 92.06 260 VAL A N 1
ATOM 2142 C CA . VAL A 1 260 ? 6.172 -1.396 -21.075 1.00 92.06 260 VAL A CA 1
ATOM 2143 C C . VAL A 1 260 ? 6.930 -2.294 -22.051 1.00 92.06 260 VAL A C 1
ATOM 2145 O O . VAL A 1 260 ? 6.474 -2.489 -23.176 1.00 92.06 260 VAL A O 1
ATOM 2148 N N . ASN A 1 261 ? 8.097 -2.794 -21.644 1.00 92.19 261 ASN A N 1
ATOM 2149 C CA . ASN A 1 261 ? 9.056 -3.451 -22.530 1.00 92.19 261 ASN A CA 1
ATOM 2150 C C . ASN A 1 261 ? 8.940 -4.983 -22.533 1.00 92.19 261 ASN A C 1
ATOM 2152 O O . ASN A 1 261 ? 9.404 -5.626 -23.478 1.00 92.19 261 ASN A O 1
ATOM 2156 N N . GLU A 1 262 ? 8.317 -5.589 -21.519 1.00 92.88 262 GLU A N 1
ATOM 2157 C CA . GLU A 1 262 ? 7.973 -7.012 -21.538 1.00 92.88 262 GLU A CA 1
ATOM 2158 C C . GLU A 1 262 ? 6.612 -7.250 -22.201 1.00 92.88 262 GLU A C 1
ATOM 2160 O O . GLU A 1 262 ? 5.761 -6.369 -22.283 1.00 92.88 262 GLU A O 1
ATOM 2165 N N . PHE A 1 263 ? 6.384 -8.481 -22.670 1.00 94.12 263 PHE A N 1
ATOM 2166 C CA . PHE A 1 263 ? 5.087 -8.905 -23.216 1.00 94.12 263 PHE A CA 1
ATOM 2167 C C . PHE A 1 263 ? 4.589 -8.073 -24.418 1.00 94.12 263 PHE A C 1
ATOM 2169 O O . PHE A 1 263 ? 3.386 -7.990 -24.651 1.00 94.12 263 PHE A O 1
ATOM 2176 N N . LEU A 1 264 ? 5.493 -7.500 -25.225 1.00 92.81 264 LEU A N 1
ATOM 2177 C CA . LEU A 1 264 ? 5.145 -6.662 -26.389 1.00 92.81 264 LEU A CA 1
ATOM 2178 C C . LEU A 1 264 ? 4.216 -7.357 -27.401 1.00 92.81 264 LEU A C 1
ATOM 2180 O O . LEU A 1 264 ? 3.348 -6.715 -27.999 1.00 92.81 264 LEU A O 1
ATOM 2184 N N . GLU A 1 265 ? 4.384 -8.670 -27.562 1.00 93.62 265 GLU A N 1
ATOM 2185 C CA . GLU A 1 265 ? 3.575 -9.509 -28.455 1.00 93.62 265 GLU A CA 1
ATOM 2186 C C . GLU A 1 265 ? 2.191 -9.846 -27.873 1.00 93.62 265 GLU A C 1
ATOM 2188 O O . GLU A 1 265 ? 1.288 -10.247 -28.608 1.00 93.62 265 GLU A O 1
ATOM 2193 N N . GLU A 1 266 ? 1.988 -9.666 -26.564 1.00 94.88 266 GLU A N 1
ATOM 2194 C CA . GLU A 1 266 ? 0.705 -9.919 -25.912 1.00 94.88 266 GLU A CA 1
ATOM 2195 C C . GLU A 1 266 ? -0.274 -8.780 -26.206 1.00 94.88 266 GLU A C 1
ATOM 2197 O O . GLU A 1 266 ? 0.061 -7.592 -26.135 1.00 94.88 266 GLU A O 1
ATOM 2202 N N . GLU A 1 267 ? -1.531 -9.122 -26.492 1.00 93.19 267 GLU A N 1
ATOM 2203 C CA . GLU A 1 267 ? -2.589 -8.126 -26.705 1.00 93.19 267 GLU A CA 1
ATOM 2204 C C . GLU A 1 267 ? -2.758 -7.226 -25.469 1.00 93.19 267 GLU A C 1
ATOM 2206 O O . GLU A 1 267 ? -2.917 -6.008 -25.588 1.00 93.19 267 GLU A O 1
ATOM 2211 N N . ASN A 1 268 ? -2.654 -7.827 -24.280 1.00 96.31 268 ASN A N 1
ATOM 2212 C CA . ASN A 1 268 ? -2.734 -7.153 -22.993 1.00 96.31 268 ASN A CA 1
ATOM 2213 C C . ASN A 1 268 ? -1.487 -7.477 -22.137 1.00 96.31 268 ASN A C 1
ATOM 2215 O O . ASN A 1 268 ? -1.512 -8.447 -21.373 1.00 96.31 268 ASN A O 1
ATOM 2219 N N . PRO A 1 269 ? -0.406 -6.678 -22.236 1.00 96.00 269 PRO A N 1
ATOM 2220 C CA . PRO A 1 269 ? 0.832 -6.901 -21.476 1.00 96.00 269 PRO A CA 1
ATOM 2221 C C . PRO A 1 269 ? 0.604 -6.812 -19.958 1.00 96.00 269 PRO A C 1
ATOM 2223 O O . PRO A 1 269 ? 1.151 -7.605 -19.192 1.00 96.00 269 PRO A O 1
ATOM 2226 N N . TYR A 1 270 ? -0.301 -5.929 -19.521 1.00 97.62 270 TYR A N 1
ATOM 2227 C CA . TYR A 1 270 ? -0.681 -5.791 -18.115 1.00 97.62 270 TYR A CA 1
ATOM 2228 C C . TYR A 1 270 ? -1.316 -7.082 -17.571 1.00 97.62 270 TYR A C 1
ATOM 2230 O O . TYR A 1 270 ? -0.955 -7.546 -16.491 1.00 97.62 270 TYR A O 1
ATOM 2238 N N . LEU A 1 271 ? -2.204 -7.731 -18.337 1.00 98.38 271 LEU A N 1
ATOM 2239 C CA . LEU A 1 271 ? -2.753 -9.044 -17.976 1.00 98.38 271 LEU A CA 1
ATOM 2240 C C . LEU A 1 271 ? -1.657 -10.110 -17.867 1.00 98.38 271 LEU A C 1
ATOM 2242 O O . LEU A 1 271 ? -1.672 -10.906 -16.928 1.00 98.38 271 LEU A O 1
ATOM 2246 N N . ALA A 1 272 ? -0.721 -10.138 -18.818 1.00 97.88 272 ALA A N 1
ATOM 2247 C CA . ALA A 1 272 ? 0.361 -11.117 -18.842 1.00 97.88 272 ALA A CA 1
ATOM 2248 C C . ALA A 1 272 ? 1.251 -11.013 -17.592 1.00 97.88 272 ALA A C 1
ATOM 2250 O O . ALA A 1 272 ? 1.501 -12.028 -16.928 1.00 97.88 272 ALA A O 1
ATOM 2251 N N . TYR A 1 273 ? 1.627 -9.788 -17.209 1.00 98.06 273 TYR A N 1
ATOM 2252 C CA . TYR A 1 273 ? 2.338 -9.514 -15.961 1.00 98.06 273 TYR A CA 1
ATOM 2253 C C . TYR A 1 273 ? 1.527 -9.972 -14.735 1.00 98.06 273 TYR A C 1
ATOM 2255 O O . TYR A 1 273 ? 2.011 -10.763 -13.922 1.00 98.06 273 TYR A O 1
ATOM 2263 N N . LEU A 1 274 ? 0.250 -9.589 -14.636 1.00 98.50 274 LEU A N 1
ATOM 2264 C CA . LEU A 1 274 ? -0.606 -9.970 -13.507 1.00 98.50 274 LEU A CA 1
ATOM 2265 C C . LEU A 1 274 ? -0.778 -11.491 -13.376 1.00 98.50 274 LEU A C 1
ATOM 2267 O O . LEU A 1 274 ? -0.783 -12.020 -12.266 1.00 98.50 274 LEU A O 1
ATOM 2271 N N . LEU A 1 275 ? -0.890 -12.224 -14.487 1.00 98.44 275 LEU A N 1
ATOM 2272 C CA . LEU A 1 275 ? -0.949 -13.689 -14.476 1.00 98.44 275 LEU A CA 1
ATOM 2273 C C . LEU A 1 275 ? 0.388 -14.316 -14.062 1.00 98.44 275 LEU A C 1
ATOM 2275 O O . LEU A 1 275 ? 0.400 -15.361 -13.404 1.00 98.44 275 LEU A O 1
ATOM 2279 N N . ARG A 1 276 ? 1.521 -13.705 -14.425 1.00 98.12 276 ARG A N 1
ATOM 2280 C CA . ARG A 1 276 ? 2.851 -14.112 -13.946 1.00 98.12 276 ARG A CA 1
ATOM 2281 C C . ARG A 1 276 ? 2.958 -13.932 -12.430 1.00 98.12 276 ARG A C 1
ATOM 2283 O O . ARG A 1 276 ? 3.261 -14.913 -11.750 1.00 98.12 276 ARG A O 1
ATOM 2290 N N . LEU A 1 277 ? 2.575 -12.770 -11.906 1.00 98.38 277 LEU A N 1
ATOM 2291 C CA . LEU A 1 277 ? 2.530 -12.503 -10.466 1.00 98.38 277 LEU A CA 1
ATOM 2292 C C . LEU A 1 277 ? 1.565 -13.458 -9.741 1.00 98.38 277 LEU A C 1
ATOM 2294 O O . LEU A 1 277 ? 1.917 -14.083 -8.741 1.00 98.38 277 LEU A O 1
ATOM 2298 N N . LYS A 1 278 ? 0.357 -13.671 -10.281 1.00 98.25 278 LYS A N 1
ATOM 2299 C CA . LYS A 1 278 ? -0.633 -14.585 -9.689 1.00 98.25 278 LYS A CA 1
ATOM 2300 C C . LYS A 1 278 ? -0.114 -16.019 -9.579 1.00 98.25 278 LYS A C 1
ATOM 2302 O O . LYS A 1 278 ? -0.385 -16.687 -8.581 1.00 98.25 278 LYS A O 1
ATOM 2307 N N . ARG A 1 279 ? 0.634 -16.496 -10.582 1.00 98.31 279 ARG A N 1
ATOM 2308 C CA . ARG A 1 279 ? 1.262 -17.828 -10.553 1.00 98.31 279 ARG A CA 1
ATOM 2309 C C . ARG A 1 279 ? 2.291 -17.949 -9.430 1.00 98.31 279 ARG A C 1
ATOM 2311 O O . ARG A 1 279 ? 2.287 -18.979 -8.758 1.00 98.31 279 ARG A O 1
ATOM 2318 N N . HIS A 1 280 ? 3.100 -16.913 -9.195 1.00 98.25 280 HIS A N 1
ATOM 2319 C CA . HIS A 1 280 ? 4.078 -16.877 -8.098 1.00 98.25 280 HIS A CA 1
ATOM 2320 C C . HIS A 1 280 ? 3.407 -17.046 -6.727 1.00 98.25 280 HIS A C 1
ATOM 2322 O O . HIS A 1 280 ? 3.740 -17.952 -5.966 1.00 98.25 280 HIS A O 1
ATOM 2328 N N . HIS A 1 281 ? 2.355 -16.267 -6.465 1.00 97.94 281 HIS A N 1
ATOM 2329 C CA . HIS A 1 281 ? 1.603 -16.289 -5.200 1.00 97.94 281 HIS A CA 1
ATOM 2330 C C . HIS A 1 281 ? 0.686 -17.506 -4.999 1.00 97.94 281 HIS A C 1
ATOM 2332 O O . HIS A 1 281 ? 0.166 -17.728 -3.897 1.00 97.94 281 HIS A O 1
ATOM 2338 N N . ARG A 1 282 ? 0.455 -18.308 -6.045 1.00 96.12 282 ARG A N 1
ATOM 2339 C CA . ARG A 1 282 ? -0.432 -19.482 -6.027 1.00 96.12 282 ARG A CA 1
ATOM 2340 C C . ARG A 1 282 ? -1.849 -19.117 -5.547 1.00 96.12 282 ARG A C 1
ATOM 2342 O O . ARG A 1 282 ? -2.576 -18.386 -6.218 1.00 96.12 282 ARG A O 1
ATOM 2349 N N . SER A 1 283 ? -2.274 -19.651 -4.400 1.00 95.62 283 SER A N 1
ATOM 2350 C CA . SER A 1 283 ? -3.608 -19.443 -3.828 1.00 95.62 283 SER A CA 1
ATOM 2351 C C . SER A 1 283 ? -3.725 -18.187 -2.962 1.00 95.62 283 SER A C 1
ATOM 2353 O O . SER A 1 283 ? -4.834 -17.872 -2.533 1.00 95.62 283 SER A O 1
ATOM 2355 N N . GLN A 1 284 ? -2.627 -17.476 -2.679 1.00 97.69 284 GLN A N 1
ATOM 2356 C CA . GLN A 1 284 ? -2.685 -16.269 -1.856 1.00 97.69 284 GLN A CA 1
ATOM 2357 C C . GLN A 1 284 ? -3.533 -15.187 -2.560 1.00 97.69 284 GLN A C 1
ATOM 2359 O O . GLN A 1 284 ? -3.392 -14.969 -3.775 1.00 97.69 284 GLN A O 1
ATOM 2364 N N . PRO A 1 285 ? -4.456 -14.519 -1.843 1.00 97.94 285 PRO A N 1
ATOM 2365 C CA . PRO A 1 285 ? -5.168 -13.370 -2.383 1.00 97.94 285 PRO A CA 1
ATOM 2366 C C . PRO A 1 285 ? -4.194 -12.224 -2.669 1.00 97.94 285 PRO A C 1
ATOM 2368 O O . PRO A 1 285 ? -3.324 -11.927 -1.851 1.00 97.94 285 PRO A O 1
ATOM 2371 N N . ILE A 1 286 ? -4.370 -11.585 -3.825 1.00 98.62 286 ILE A N 1
ATOM 2372 C CA . ILE A 1 286 ? -3.597 -10.412 -4.237 1.00 98.62 286 ILE A CA 1
ATOM 2373 C C . ILE A 1 286 ? -4.580 -9.274 -4.473 1.00 98.62 286 ILE A C 1
ATOM 2375 O O . ILE A 1 286 ? -5.446 -9.382 -5.344 1.00 98.62 286 ILE A O 1
ATOM 2379 N N . LEU A 1 287 ? -4.461 -8.211 -3.690 1.00 98.69 287 LEU A N 1
ATOM 2380 C CA . LEU A 1 287 ? -5.163 -6.956 -3.903 1.00 98.69 287 LEU A CA 1
ATOM 2381 C C . LEU A 1 287 ? -4.268 -6.030 -4.726 1.00 98.69 287 LEU A C 1
ATOM 2383 O O . LEU A 1 287 ? -3.124 -5.782 -4.351 1.00 98.69 287 LEU A O 1
ATOM 2387 N N . ILE A 1 288 ? -4.798 -5.468 -5.807 1.00 98.69 288 ILE A N 1
ATOM 2388 C CA . ILE A 1 288 ? -4.128 -4.355 -6.479 1.00 98.69 288 ILE A CA 1
ATOM 2389 C C . ILE A 1 288 ? -4.552 -3.075 -5.758 1.00 98.69 288 ILE A C 1
ATOM 2391 O O . ILE A 1 288 ? -5.665 -2.580 -5.941 1.00 98.69 288 ILE A O 1
ATOM 2395 N N . GLY A 1 289 ? -3.705 -2.616 -4.836 1.00 97.75 289 GLY A N 1
ATOM 2396 C CA . GLY A 1 289 ? -3.972 -1.482 -3.947 1.00 97.75 289 GLY A CA 1
ATOM 2397 C C . GLY A 1 289 ? -3.957 -0.138 -4.668 1.00 97.75 289 GLY A C 1
ATOM 2398 O O . GLY A 1 289 ? -4.607 0.803 -4.212 1.00 97.75 289 GLY A O 1
ATOM 2399 N N . GLU A 1 290 ? -3.265 -0.080 -5.803 1.00 98.06 290 GLU A N 1
ATOM 2400 C CA . GLU A 1 290 ? -3.254 1.051 -6.724 1.00 98.06 290 GLU A CA 1
ATOM 2401 C C . GLU A 1 290 ? -3.105 0.557 -8.153 1.00 98.06 290 GLU A C 1
ATOM 2403 O O . GLU A 1 290 ? -2.311 -0.340 -8.431 1.00 98.06 290 GLU A O 1
ATOM 2408 N N . PHE A 1 291 ? -3.896 1.137 -9.044 1.00 98.12 291 PHE A N 1
ATOM 2409 C CA . PHE A 1 291 ? -3.766 1.014 -10.487 1.00 98.12 291 PHE A CA 1
ATOM 2410 C C . PHE A 1 291 ? -4.494 2.197 -11.123 1.00 98.12 291 PHE A C 1
ATOM 2412 O O . PHE A 1 291 ? -5.375 2.796 -10.500 1.00 98.12 291 PHE A O 1
ATOM 2419 N N . GLY A 1 292 ? -4.198 2.469 -12.387 1.00 97.56 292 GLY A N 1
ATOM 2420 C CA . GLY A 1 292 ? -4.925 3.447 -13.182 1.00 97.56 292 GLY A CA 1
ATOM 2421 C C . GLY A 1 292 ? -4.011 4.184 -14.145 1.00 97.56 292 GLY A C 1
ATOM 2422 O O . GLY A 1 292 ? -2.809 3.939 -14.194 1.00 97.56 292 GLY A O 1
ATOM 2423 N N . VAL A 1 293 ? -4.600 5.094 -14.909 1.00 97.88 293 VAL A N 1
ATOM 2424 C CA . VAL A 1 293 ? -3.888 6.144 -15.639 1.00 97.88 293 VAL A CA 1
ATOM 2425 C C . VAL A 1 293 ? -4.427 7.509 -15.205 1.00 97.88 293 VAL A C 1
ATOM 2427 O O . VAL A 1 293 ? -5.624 7.614 -14.913 1.00 97.88 293 VAL A O 1
ATOM 2430 N N . PRO A 1 294 ? -3.599 8.566 -15.141 1.00 96.06 294 PRO A N 1
ATOM 2431 C CA . PRO A 1 294 ? -4.074 9.899 -14.795 1.00 96.06 294 PRO A CA 1
ATOM 2432 C C . PRO A 1 294 ? -4.565 10.672 -16.023 1.00 96.06 294 PRO A C 1
ATOM 2434 O O . PRO A 1 294 ? -4.134 10.435 -17.147 1.00 96.06 294 PRO A O 1
ATOM 2437 N N . SER A 1 295 ? -5.413 11.672 -15.796 1.00 95.00 295 SER A N 1
ATOM 2438 C CA . SER A 1 295 ? -5.802 12.680 -16.793 1.00 95.00 295 SER A CA 1
ATOM 2439 C C . SER A 1 295 ? -4.863 13.898 -16.807 1.00 95.00 295 SER A C 1
ATOM 2441 O O . SER A 1 295 ? -5.264 15.013 -17.152 1.00 95.00 295 SER A O 1
ATOM 2443 N N . SER A 1 296 ? -3.611 13.729 -16.364 1.00 92.50 296 SER A N 1
ATOM 2444 C CA . SER A 1 296 ? -2.616 14.803 -16.393 1.00 92.50 296 SER A CA 1
ATOM 2445 C C . SER A 1 296 ? -2.346 15.239 -17.832 1.00 92.50 296 SER A C 1
ATOM 2447 O O . SER A 1 296 ? -2.436 14.443 -18.762 1.00 92.50 296 SER A O 1
ATOM 2449 N N . ARG A 1 297 ? -2.005 16.517 -18.025 1.00 90.56 297 ARG A N 1
ATOM 2450 C CA . ARG A 1 297 ? -1.835 17.092 -19.370 1.00 90.56 297 ARG A CA 1
ATOM 2451 C C . ARG A 1 297 ? -0.669 16.478 -20.142 1.00 90.56 297 ARG A C 1
ATOM 2453 O O . ARG A 1 297 ? -0.813 16.208 -21.326 1.00 90.56 297 ARG A O 1
ATOM 2460 N N . GLU A 1 298 ? 0.458 16.286 -19.468 1.00 94.38 298 GLU A N 1
ATOM 2461 C CA . GLU A 1 298 ? 1.681 15.751 -20.066 1.00 94.38 298 GLU A CA 1
ATOM 2462 C C . GLU A 1 298 ? 1.828 14.258 -19.776 1.00 94.38 298 GLU A C 1
ATOM 2464 O O . GLU A 1 298 ? 1.226 13.735 -18.832 1.00 94.38 298 GLU A O 1
ATOM 2469 N N . ILE A 1 299 ? 2.650 13.599 -20.592 1.00 95.25 299 ILE A N 1
ATOM 2470 C CA . ILE A 1 299 ? 2.987 12.182 -20.470 1.00 95.25 299 ILE A CA 1
ATOM 2471 C C . ILE A 1 299 ? 4.342 12.063 -19.777 1.00 95.25 299 ILE A C 1
ATOM 2473 O O . ILE A 1 299 ? 5.357 12.478 -20.333 1.00 95.25 299 ILE A O 1
ATOM 2477 N N . ALA A 1 300 ? 4.355 11.478 -18.578 1.00 93.31 300 ALA A N 1
ATOM 2478 C CA . ALA A 1 300 ? 5.593 11.176 -17.861 1.00 93.31 300 ALA A CA 1
ATOM 2479 C C . ALA A 1 300 ? 6.248 9.881 -18.373 1.00 93.31 300 ALA A C 1
ATOM 2481 O O . ALA A 1 300 ? 7.455 9.839 -18.574 1.00 93.31 300 ALA A O 1
ATOM 2482 N N . HIS A 1 301 ? 5.441 8.849 -18.643 1.00 92.44 301 HIS A N 1
ATOM 2483 C CA . HIS A 1 301 ? 5.878 7.559 -19.184 1.00 92.44 301 HIS A CA 1
ATOM 2484 C C . HIS A 1 301 ? 4.975 7.139 -20.340 1.00 92.44 301 HIS A C 1
ATOM 2486 O O . HIS A 1 301 ? 3.741 7.150 -20.239 1.00 92.44 301 HIS A O 1
ATOM 2492 N N . TRP A 1 302 ? 5.605 6.760 -21.448 1.00 93.06 302 TRP A N 1
ATOM 2493 C CA . TRP A 1 302 ? 4.922 6.238 -22.623 1.00 93.06 302 TRP A CA 1
ATOM 2494 C C . TRP A 1 302 ? 4.609 4.752 -22.449 1.00 93.06 302 TRP A C 1
ATOM 2496 O O . TRP A 1 302 ? 5.271 4.039 -21.712 1.00 93.06 302 TRP A O 1
ATOM 2506 N N . HIS A 1 303 ? 3.585 4.279 -23.154 1.00 94.94 303 HIS A N 1
ATOM 2507 C CA . HIS A 1 303 ? 3.161 2.882 -23.120 1.00 94.94 303 HIS A CA 1
ATOM 2508 C C . HIS A 1 303 ? 2.662 2.487 -24.508 1.00 94.94 303 HIS A C 1
ATOM 2510 O O . HIS A 1 303 ? 1.815 3.180 -25.074 1.00 94.94 303 HIS A O 1
ATOM 2516 N N . HIS A 1 304 ? 3.136 1.373 -25.062 1.00 90.75 304 HIS A N 1
ATOM 2517 C CA . HIS A 1 304 ? 2.895 1.007 -26.466 1.00 90.75 304 HIS A CA 1
ATOM 2518 C C . HIS A 1 304 ? 1.412 0.741 -26.813 1.00 90.75 304 HIS A C 1
ATOM 2520 O O . HIS A 1 304 ? 1.009 0.873 -27.966 1.00 90.75 304 HIS A O 1
ATOM 2526 N N . ARG A 1 305 ? 0.571 0.417 -25.819 1.00 93.56 305 ARG A N 1
ATOM 2527 C CA . ARG A 1 305 ? -0.901 0.294 -25.967 1.00 93.56 305 ARG A CA 1
ATOM 2528 C C . ARG A 1 305 ? -1.694 1.588 -25.723 1.00 93.56 305 ARG A C 1
ATOM 2530 O O . ARG A 1 305 ? -2.920 1.546 -25.692 1.00 93.56 305 ARG A O 1
ATOM 2537 N N . GLY A 1 306 ? -1.027 2.722 -25.509 1.00 93.62 306 GLY A N 1
ATOM 2538 C CA . GLY A 1 306 ? -1.692 3.998 -25.223 1.00 93.62 306 GLY A CA 1
ATOM 2539 C C . GLY A 1 306 ? -2.095 4.202 -23.759 1.00 93.62 306 GLY A C 1
ATOM 2540 O O . GLY A 1 306 ? -2.770 5.172 -23.450 1.00 93.62 306 GLY A O 1
ATOM 2541 N N . TRP A 1 307 ? -1.699 3.322 -22.833 1.00 95.88 307 TRP A N 1
ATOM 2542 C CA . TRP A 1 307 ? -1.963 3.460 -21.390 1.00 95.88 307 TRP A CA 1
ATOM 2543 C C . TRP A 1 307 ? -0.897 4.317 -20.710 1.00 95.88 307 TRP A C 1
ATOM 2545 O O . TRP A 1 307 ? -0.213 3.877 -19.797 1.00 95.88 307 TRP A O 1
ATOM 2555 N N . HIS A 1 308 ? -0.701 5.523 -21.229 1.00 95.94 308 HIS A N 1
ATOM 2556 C CA . HIS A 1 308 ? 0.359 6.430 -20.801 1.00 95.94 308 HIS A CA 1
ATOM 2557 C C . HIS A 1 308 ? 0.178 6.908 -19.357 1.00 95.94 308 HIS A C 1
ATOM 2559 O O . HIS A 1 308 ? -0.953 7.028 -18.875 1.00 95.94 308 HIS A O 1
ATOM 2565 N N . HIS A 1 309 ? 1.286 7.272 -18.711 1.00 96.00 309 HIS A N 1
ATOM 2566 C CA . HIS A 1 309 ? 1.284 8.006 -17.448 1.00 96.00 309 HIS A CA 1
ATOM 2567 C C . HIS A 1 309 ? 0.943 9.484 -17.709 1.00 96.00 309 HIS A C 1
ATOM 2569 O O . HIS A 1 309 ? 1.805 10.360 -17.635 1.00 96.00 309 HIS A O 1
ATOM 2575 N N . GLY A 1 310 ? -0.311 9.738 -18.086 1.00 96.12 310 GLY A N 1
ATOM 2576 C CA . GLY A 1 310 ? -0.826 11.057 -18.454 1.00 96.12 310 GLY A CA 1
ATOM 2577 C C . GLY A 1 310 ? -1.187 11.190 -19.927 1.00 96.12 310 GLY A C 1
ATOM 2578 O O . GLY A 1 310 ? -1.234 10.207 -20.657 1.00 96.12 310 GLY A O 1
ATOM 2579 N N . GLY A 1 311 ? -1.478 12.412 -20.367 1.00 95.75 311 GLY A N 1
ATOM 2580 C CA . GLY A 1 311 ? -1.896 12.717 -21.738 1.00 95.75 311 GLY A CA 1
ATOM 2581 C C . GLY A 1 311 ? -3.331 12.303 -22.082 1.00 95.75 311 GLY A C 1
ATOM 2582 O O . GLY A 1 311 ? -3.684 12.283 -23.260 1.00 95.75 311 GLY A O 1
ATOM 2583 N N . HIS A 1 312 ? -4.162 11.981 -21.086 1.00 96.94 312 HIS A N 1
ATOM 2584 C CA . HIS A 1 312 ? -5.549 11.547 -21.285 1.00 96.94 312 HIS A CA 1
ATOM 2585 C C . HIS A 1 312 ? -6.542 12.660 -20.955 1.00 96.94 312 HIS A C 1
ATOM 2587 O O . HIS A 1 312 ? -6.404 13.354 -19.949 1.00 96.94 312 HIS A O 1
ATOM 2593 N N . SER A 1 313 ? -7.611 12.781 -21.743 1.00 96.50 313 SER A N 1
ATOM 2594 C CA . SER A 1 313 ? -8.835 13.441 -21.265 1.00 96.50 313 SER A CA 1
ATOM 2595 C C . SER A 1 313 ? -9.499 12.617 -20.154 1.00 96.50 313 SER A C 1
ATOM 2597 O O . SER A 1 313 ? -9.286 11.410 -20.065 1.00 96.50 313 SER A O 1
ATOM 2599 N N . GLU A 1 314 ? -10.367 13.230 -19.344 1.00 96.06 314 GLU A N 1
ATOM 2600 C CA . GLU A 1 314 ? -11.130 12.523 -18.296 1.00 96.06 314 GLU A CA 1
ATOM 2601 C C . GLU A 1 314 ? -11.950 11.344 -18.857 1.00 96.06 314 GLU A C 1
ATOM 2603 O O . GLU A 1 314 ? -12.056 10.292 -18.229 1.00 96.06 314 GLU A O 1
ATOM 2608 N N . THR A 1 315 ? -12.490 11.480 -20.075 1.00 97.00 315 THR A N 1
ATOM 2609 C CA . THR A 1 315 ? -13.218 10.394 -20.752 1.00 97.00 315 THR A CA 1
ATOM 2610 C C . THR A 1 315 ? -12.290 9.238 -21.121 1.00 97.00 315 THR A C 1
ATOM 2612 O O . THR A 1 315 ? -12.573 8.096 -20.768 1.00 97.00 315 THR A O 1
ATOM 2615 N N . GLN A 1 316 ? -11.153 9.522 -21.766 1.00 97.12 316 GLN A N 1
ATOM 2616 C CA . GLN A 1 316 ? -10.166 8.493 -22.124 1.00 97.12 316 GLN A CA 1
ATOM 2617 C C . GLN A 1 316 ? -9.593 7.806 -20.883 1.00 97.12 316 GLN A C 1
ATOM 2619 O O . GLN A 1 316 ? -9.452 6.585 -20.859 1.00 97.12 316 GLN A O 1
ATOM 2624 N N . GLN A 1 317 ? -9.323 8.579 -19.831 1.00 97.62 317 GLN A N 1
ATOM 2625 C CA . GLN A 1 317 ? -8.886 8.068 -18.539 1.00 97.62 317 GLN A CA 1
ATOM 2626 C C . GLN A 1 317 ? -9.898 7.054 -17.983 1.00 97.62 317 GLN A C 1
ATOM 2628 O O . GLN A 1 317 ? -9.523 5.943 -17.611 1.00 97.62 317 GLN A O 1
ATOM 2633 N N . GLY A 1 318 ? -11.190 7.403 -17.982 1.00 96.94 318 GLY A N 1
ATOM 2634 C CA . GLY A 1 318 ? -12.267 6.511 -17.551 1.00 96.94 318 GLY A CA 1
ATOM 2635 C C . GLY A 1 318 ? -12.362 5.229 -18.384 1.00 96.94 318 GLY A C 1
ATOM 2636 O O . GLY A 1 318 ? -12.502 4.141 -17.824 1.00 96.94 318 GLY A O 1
ATOM 2637 N N . GLU A 1 319 ? -12.226 5.328 -19.708 1.00 97.69 319 GLU A N 1
ATOM 2638 C CA . GLU A 1 319 ? -12.234 4.171 -20.612 1.00 97.69 319 GLU A CA 1
ATOM 2639 C C . GLU A 1 319 ? -11.051 3.224 -20.363 1.00 97.69 319 GLU A C 1
ATOM 2641 O O . GLU A 1 319 ? -11.237 2.006 -20.289 1.00 97.69 319 GLU A O 1
ATOM 2646 N N . VAL A 1 320 ? -9.837 3.765 -20.206 1.00 97.94 320 VAL A N 1
ATOM 2647 C CA . VAL A 1 320 ? -8.638 2.972 -19.898 1.00 97.94 320 VAL A CA 1
ATOM 2648 C C . VAL A 1 320 ? -8.773 2.322 -18.523 1.00 97.94 320 VAL A C 1
ATOM 2650 O O . VAL A 1 320 ? -8.602 1.109 -18.403 1.00 97.94 320 VAL A O 1
ATOM 2653 N N . ASN A 1 321 ? -9.171 3.079 -17.501 1.00 97.94 321 ASN A N 1
ATOM 2654 C CA . ASN A 1 321 ? -9.362 2.555 -16.148 1.00 97.94 321 ASN A CA 1
ATOM 2655 C C . ASN A 1 321 ? -10.439 1.457 -16.100 1.00 97.94 321 ASN A C 1
ATOM 2657 O O . ASN A 1 321 ? -10.260 0.453 -15.409 1.00 97.94 321 ASN A O 1
ATOM 2661 N N . GLY A 1 322 ? -11.511 1.581 -16.889 1.00 97.19 322 GLY A N 1
ATOM 2662 C CA . GLY A 1 322 ? -12.516 0.529 -17.058 1.00 97.19 322 GLY A CA 1
ATOM 2663 C C . GLY A 1 322 ? -11.933 -0.771 -17.626 1.00 97.19 322 GLY A C 1
ATOM 2664 O O . GLY A 1 322 ? -12.229 -1.856 -17.117 1.00 97.19 322 GLY A O 1
ATOM 2665 N N . LYS A 1 323 ? -11.047 -0.679 -18.628 1.00 97.69 323 LYS A N 1
ATOM 2666 C CA . LYS A 1 323 ? -10.327 -1.843 -19.183 1.00 97.69 323 LYS A CA 1
ATOM 2667 C C . LYS A 1 323 ? -9.366 -2.464 -18.168 1.00 97.69 323 LYS A C 1
ATOM 2669 O O . LYS A 1 323 ? -9.284 -3.690 -18.078 1.00 97.69 323 LYS A O 1
ATOM 2674 N N . LEU A 1 324 ? -8.668 -1.648 -17.376 1.00 98.25 324 LEU A N 1
ATOM 2675 C CA . LEU A 1 324 ? -7.779 -2.142 -16.320 1.00 98.25 324 LEU A CA 1
ATOM 2676 C C . LEU A 1 324 ? -8.571 -2.908 -15.249 1.00 98.25 324 LEU A C 1
ATOM 2678 O O . LEU A 1 324 ? -8.181 -4.018 -14.900 1.00 98.25 324 LEU A O 1
ATOM 2682 N N . ILE A 1 325 ? -9.739 -2.413 -14.819 1.00 97.69 325 ILE A N 1
ATOM 2683 C CA . ILE A 1 325 ? -10.626 -3.131 -13.880 1.00 97.69 325 ILE A CA 1
ATOM 2684 C C . ILE A 1 325 ? -11.031 -4.505 -14.430 1.00 97.69 325 ILE A C 1
ATOM 2686 O O . ILE A 1 325 ? -10.955 -5.509 -13.718 1.00 97.69 325 ILE A O 1
ATOM 2690 N N . GLN A 1 326 ? -11.431 -4.573 -15.704 1.00 98.12 326 GLN A N 1
ATOM 2691 C CA . GLN A 1 326 ? -11.752 -5.846 -16.358 1.00 98.12 326 GLN A CA 1
ATOM 2692 C C . GLN A 1 326 ? -10.536 -6.778 -16.406 1.00 98.12 326 GLN A C 1
ATOM 2694 O O . GLN A 1 326 ? -10.674 -7.980 -16.184 1.00 98.12 326 GLN A O 1
ATOM 2699 N N . THR A 1 327 ? -9.345 -6.222 -16.629 1.00 98.50 327 THR A N 1
ATOM 2700 C CA . THR A 1 327 ? -8.086 -6.973 -16.642 1.00 98.50 327 THR A CA 1
ATOM 2701 C C . THR A 1 327 ? -7.781 -7.582 -15.270 1.00 98.50 327 THR A C 1
ATOM 2703 O O . THR A 1 327 ? -7.455 -8.766 -15.185 1.00 98.50 327 THR A O 1
ATOM 2706 N N . LEU A 1 328 ? -7.976 -6.831 -14.180 1.00 98.50 328 LEU A N 1
ATOM 2707 C CA . LEU A 1 328 ? -7.813 -7.349 -12.815 1.00 98.50 328 LEU A CA 1
ATOM 2708 C C . LEU A 1 328 ? -8.769 -8.513 -12.520 1.00 98.50 328 LEU A C 1
ATOM 2710 O O . LEU A 1 328 ? -8.374 -9.511 -11.910 1.00 98.50 328 LEU A O 1
ATOM 2714 N N . TYR A 1 329 ? -10.017 -8.402 -12.984 1.00 98.12 329 TYR A N 1
ATOM 2715 C CA . TYR A 1 329 ? -11.011 -9.467 -12.862 1.00 98.12 329 TYR A CA 1
ATOM 2716 C C . TYR A 1 329 ? -10.602 -10.722 -13.649 1.00 98.12 329 TYR A C 1
ATOM 2718 O O . TYR A 1 329 ? -10.627 -11.827 -13.105 1.00 98.12 329 TYR A O 1
ATOM 2726 N N . GLN A 1 330 ? -10.155 -10.562 -14.900 1.00 98.38 330 GLN A N 1
ATOM 2727 C CA . GLN A 1 330 ? -9.656 -11.661 -15.739 1.00 98.38 330 GLN A CA 1
ATOM 2728 C C . GLN A 1 330 ? -8.438 -12.360 -15.118 1.00 98.38 330 GLN A C 1
ATOM 2730 O O . GLN A 1 330 ? -8.363 -13.590 -15.126 1.00 98.38 330 GLN A O 1
ATOM 2735 N N . ALA A 1 331 ? -7.528 -11.594 -14.511 1.00 98.31 331 ALA A N 1
ATOM 2736 C CA . ALA A 1 331 ? -6.357 -12.107 -13.802 1.00 98.31 331 ALA A CA 1
ATOM 2737 C C . ALA A 1 331 ? -6.693 -12.813 -12.471 1.00 98.31 331 ALA A C 1
ATOM 2739 O O . ALA A 1 331 ? -5.803 -13.370 -11.823 1.00 98.31 331 ALA A O 1
ATOM 2740 N N . LYS A 1 332 ? -7.970 -12.815 -12.054 1.00 97.75 332 LYS A N 1
ATOM 2741 C CA . LYS A 1 332 ? -8.449 -13.375 -10.778 1.00 97.75 332 LYS A CA 1
ATOM 2742 C C . LYS A 1 332 ? -7.741 -12.760 -9.566 1.00 97.75 332 LYS A C 1
ATOM 2744 O O . LYS A 1 332 ? -7.385 -13.461 -8.607 1.00 97.75 332 LYS A O 1
ATOM 2749 N N . MET A 1 333 ? -7.536 -11.445 -9.617 1.00 98.44 333 MET A N 1
ATOM 2750 C CA . MET A 1 333 ? -7.109 -10.670 -8.454 1.00 98.44 333 MET A CA 1
ATOM 2751 C C . MET A 1 333 ? -8.249 -10.574 -7.435 1.00 98.44 333 MET A C 1
ATOM 2753 O O . MET A 1 333 ? -9.424 -10.680 -7.782 1.00 98.44 333 MET A O 1
ATOM 2757 N N . ALA A 1 334 ? -7.902 -10.404 -6.159 1.00 97.50 334 ALA A N 1
ATOM 2758 C CA . ALA A 1 334 ? -8.875 -10.304 -5.069 1.00 97.50 334 ALA A CA 1
ATOM 2759 C C . ALA A 1 334 ? -9.677 -8.992 -5.122 1.00 97.50 334 ALA A C 1
ATOM 2761 O O . ALA A 1 334 ? -10.780 -8.914 -4.588 1.00 97.50 334 ALA A O 1
ATOM 2762 N N . GLY A 1 335 ? -9.126 -7.972 -5.778 1.00 97.44 335 GLY A N 1
ATOM 2763 C CA . GLY A 1 335 ? -9.767 -6.690 -6.017 1.00 97.44 335 GLY A CA 1
ATOM 2764 C C . GLY A 1 335 ? -8.788 -5.687 -6.619 1.00 97.44 335 GLY A C 1
ATOM 2765 O O . GLY A 1 335 ? -7.592 -5.963 -6.735 1.00 97.44 335 GLY A O 1
ATOM 2766 N N . GLY A 1 336 ? -9.314 -4.519 -6.973 1.00 97.81 336 GLY A N 1
ATOM 2767 C CA . GLY A 1 336 ? -8.541 -3.376 -7.437 1.00 97.81 336 GLY A CA 1
ATOM 2768 C C . GLY A 1 336 ? -9.046 -2.094 -6.796 1.00 97.81 336 GLY A C 1
ATOM 2769 O O . GLY A 1 336 ? -10.255 -1.863 -6.727 1.00 97.81 336 GLY A O 1
ATOM 2770 N N . ILE A 1 337 ? -8.131 -1.241 -6.351 1.00 98.38 337 ILE A N 1
ATOM 2771 C CA . ILE A 1 337 ? -8.443 0.074 -5.804 1.00 98.38 337 ILE A CA 1
ATOM 2772 C C . ILE A 1 337 ? -7.841 1.123 -6.741 1.00 98.38 337 ILE A C 1
ATOM 2774 O O . ILE A 1 337 ? -6.633 1.309 -6.786 1.00 98.38 337 ILE A O 1
ATOM 2778 N N . LEU A 1 338 ? -8.712 1.783 -7.511 1.00 97.56 338 LEU A N 1
ATOM 2779 C CA . LEU A 1 338 ? -8.316 2.818 -8.468 1.00 97.56 338 LEU A CA 1
ATOM 2780 C C . LEU A 1 338 ? -7.596 3.966 -7.749 1.00 97.56 338 LEU A C 1
ATOM 2782 O O . LEU A 1 338 ? -8.109 4.420 -6.716 1.00 97.56 338 LEU A O 1
ATOM 2786 N N . PHE A 1 339 ? -6.447 4.385 -8.281 1.00 94.44 339 PHE A N 1
ATOM 2787 C CA . PHE A 1 339 ? -5.703 5.569 -7.853 1.00 94.44 339 PHE A CA 1
ATOM 2788 C C . PHE A 1 339 ? -6.135 6.808 -8.636 1.00 94.44 339 PHE A C 1
ATOM 2790 O O . PHE A 1 339 ? -6.192 6.730 -9.886 1.00 94.44 339 PHE A O 1
#

Foldseek 3Di:
DEDEQDDPPDDQLDQPDALVNLLVVLVVCLVVVHAEYEYAADHALSNLVSQLVNCPPHGRHAYAYHQEDDADPQLACPDPVNVVVSLVRLLVSLCLLQQHDAADDDRSHHGGGRRHNNVVRYQEYEYYDADFPLSLVSNLVVVPQDFAWDDAPWKIFHRDGSVLRSVLVSQRSSQVSNCVPPVAGHEYEYEYEQLAAPDAQPQFDFPQRVCVVVVHHDPPPDPDRGRPPHHNYQL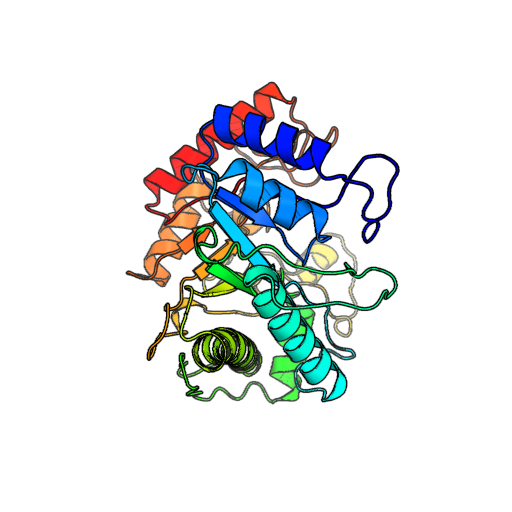RMWTPDGNTYAYEYQDECFPDPSSARPPPVPPRSSLVVLLVSCVSSPPGAYEHAEYFADQACDFPGDHPVRSTNHNDDPVRRVVRVVVVQVSCVVSVHPHYDYD

Nearest PDB structures (foldseek):
  5tsh-assembly1_D  TM=5.375E-01  e=6.724E-01  Geobacter metallireducens GS-15
  5zfr-assembly1_C-2  TM=4.987E-01  e=7.148E-01  Geobacter sulfurreducens PCA
  5zfr-assembly1_B-2  TM=5.226E-01  e=9.702E-01  Geobacter sulfurreducens PCA
  3jvu-assembly1_C-2  TM=4.856E-01  e=3.957E+00  Pseudomonas aeruginosa
  3jvv-assembly1_B-2  TM=4.128E-01  e=4.206E+00  Pseudomonas aeruginosa

Mean predicted aligned error: 4.03 Å

Secondary structure (DSSP, 8-state):
-B--S--TT--TT-----HHHHHHHHHHHHHTT--EEEESSPPPHHHHHHHHHHT-SS---EEEEEE--PPPGGG-TT-HHHHHHHHHHHHHHHHHHTT-EEE---TTS--EEE----GGGEEEEEE-----HHHHHHHHHHTTT--EEEE-SSEEEEEE-HHHHHHHHHHHHHHHHHHHHHS----EEEEE-GGG-SS--TTPPPHHHHHHHTTPPPPTTS----TTSS---TTS-EESSTT-B-EEEE-BTTBSHHHHHS-TTSS-HHHHHHHHHHHHHTTS-EEEEEE-----SSBSS--TTS--SB---HHHHHHHHHHHHHHHHHTT-SEEEE-

pLDDT: mean 94.6, std 6.22, range [58.88, 98.81]

Solvent-accessible surface area (backbone atoms only — not comparable to full-atom values): 18263 Å² total; per-residue (Å²): 54,56,52,83,73,82,47,95,96,57,61,93,57,49,80,83,79,48,37,71,57,50,43,56,46,53,49,53,44,41,73,73,68,44,51,45,40,31,34,53,51,72,65,44,37,45,54,48,48,28,53,46,57,65,27,54,99,53,80,58,57,30,31,36,45,27,46,55,64,82,84,44,76,92,31,41,71,82,37,66,70,53,43,52,51,53,53,46,53,47,51,53,46,54,31,35,39,56,18,67,39,74,40,73,86,47,94,65,51,58,37,46,63,25,72,45,63,39,52,94,41,46,63,30,41,36,36,48,42,82,75,54,36,50,45,49,45,51,33,18,54,75,60,68,57,52,58,42,71,46,78,60,88,22,29,33,31,60,73,21,41,48,53,53,42,53,55,47,51,54,53,20,50,48,43,43,49,39,32,75,76,69,76,42,44,57,28,34,31,44,50,38,31,67,46,30,39,73,74,84,61,91,58,47,69,47,60,61,60,56,34,45,76,72,74,41,87,69,72,89,84,59,84,65,79,30,61,67,74,37,69,52,56,60,69,50,57,43,60,76,41,79,42,38,69,43,40,30,33,43,56,41,56,30,50,55,63,34,44,44,62,39,53,72,90,44,95,51,31,59,43,54,51,45,42,53,54,41,58,74,39,56,88,58,51,38,31,32,63,25,29,54,46,47,52,41,80,59,63,81,30,72,28,92,87,70,56,21,44,16,57,27,54,68,66,56,23,51,54,52,37,53,53,50,54,52,37,42,55,74,46,66,42,71,46,73,20,46,92

Sequence (339 aa):
MNLGLGLPGHFPGEFPIEKGTYLKWFEKIYELGVNCVRIYTLRPPSFYEAFYQFNQPKARLYLFQGIWVELPRKNHFYDEDYLKTVKEKIRNTIDAIHGNIHLAEKPGEASGSYRFNISPYTVAFIFGREWESCAVKGFNELYGRKVKDYRGACLFIEEGTPFEIWITEMADYLQHYEEGKYGHSHPISVVNWPTLDPLIHPAESTYEANMEMQGIKVPATLCHENEDEEVLDLSKIKSLRGGGFFATYHIYPYYPDFMVNEFLEEENPYLAYLLRLKRHHRSQPILIGEFGVPSSREIAHWHHRGWHHGGHSETQQGEVNGKLIQTLYQAKMAGGILF